Protein AF-A0A940A1S9-F1 (afdb_monomer)

Solvent-accessible surface area (backbone atoms only — not comparable to full-atom values): 17011 Å² total; per-residue (Å²): 133,90,80,83,78,80,95,75,72,100,77,69,73,59,53,35,38,29,39,62,78,79,72,45,79,38,30,48,66,55,43,51,44,29,22,51,43,48,43,49,54,40,53,77,72,66,60,48,75,67,38,30,37,31,36,51,56,52,93,45,75,44,40,56,30,53,52,50,21,34,40,57,58,32,19,18,31,30,44,38,61,70,82,56,48,74,68,51,48,52,50,49,43,72,76,60,58,48,82,48,69,55,79,84,66,74,52,60,66,60,42,63,70,55,80,72,90,58,86,73,78,81,56,76,54,87,76,54,58,80,39,65,37,34,39,38,65,46,64,50,97,86,64,52,77,43,83,46,75,41,35,42,48,60,38,50,54,50,29,49,50,55,48,54,63,50,65,72,47,95,63,98,68,71,53,31,34,33,36,46,26,51,79,49,59,56,67,59,56,56,50,23,36,54,75,74,62,21,27,36,38,33,50,37,69,72,47,50,67,70,54,47,39,52,49,22,57,69,69,34,24,34,32,38,40,31,27,37,69,58,47,49,48,46,40,57,74,62,48,48,63,73,68,61,52,95,89,57,64,81,89,76,57,50,78,64,58,50,52,52,51,37,54,51,50,38,55,50,52,45,47,55,49,29,58,49,61,71,40,31,43,28,22,83,57,79,65,57,70,70,57,44,55,47,39,60,74,42,65,55,59,66,45,78,94

Foldseek 3Di:
DDDDDDDDDDPPAQFAEAEPVVRDTDHPVLLVLLLQLLLVVCVVLVNDAAAEEEEELDFDPSSLSNLLSCLLSNYAYEYHYNPQDPVSVVVSCVVRVHSYYPHVPRDSCCSRVPDPPDRDPSPRDDFDQARWHYWYWDADPVRDIDTDTDGNVNLVVLLVVQVVLVVVPPDPDAAEEEEQASSFDDSSNSNSCVVRSHYYYYQTHHDDLVSQLVVQQVPVHQEYEEEQVRVVCNCVVPLVVLLDDVPDDPVPDDPVNVLVSLQVSLCVVCVSSNVNYSEYEYGDDDHDPVVVVSCVSSVPRYDYD

Secondary structure (DSSP, 8-state):
-PPPPP---TTS--EEEEETTTTEEEEHHHHHHHHHHHHHHHHHTT--TT-EEEEE--SSHHHHHHHHHHHHHTPEEEEE-TT--HHHHHHHHHHH--SEE-TT---HHHHHHS--SS----------TT-EEEEEEEE-TTS-EEEEEEEHHHHHHHHHHHHHHHHTS---SPPEEEES-GGG--HHHHHHHHHTT-EEEE--SS--HHHHHHHHHHH--SEEEEEHHHHHHHHHHHTHHHH--TTS-GGG--HHHHHHHHHHHHHHHHHHTTS--SEEEEESSPPPHHHHHHHHHTT--EEE-

Sequence (305 aa):
MKRIKPLNDYETASIALTNYCKGRDLTYNELAVGITHIHHILSTHGVSKNDRVAITNEETEVWAIKLAAIVTYGAVAVIVPNQASNTDKEYINNVSAPVMSLDGYDSLEQLLNTPTRRPVRINIMQFSLDDDIIIDFRRDRCGQLHAVTTKVYEFMQLAETIKTRYSSLRHSRMPLMLLANQNSVDAKEVLAALSIGAHIAMAGSQPSSGTLLKCLKHYRPHFVCLDTSTAERLIRERVLPMLHNPNTPSHMMSSIARRNLMKQARKRMMFALGGCILMVSVTGGRFSPDIETFLQRIDFPYQII

pLDDT: mean 81.88, std 14.26, range [26.81, 98.0]

Radius of gyration: 21.06 Å; Cα contacts (8 Å, |Δi|>4): 494; chains: 1; bounding box: 57×51×57 Å

Nearest PDB structures (foldseek):
  5wmm-assembly1_A  TM=7.647E-01  e=2.249E-12  Micromonospora sp. ML1
  6vhu-assembly2_B  TM=6.983E-01  e=3.594E-12  Klebsiella oxytoca
  5n9x-assembly1_A  TM=6.769E-01  e=7.576E-11  Streptomyces sp.
  5n9x-assembly2_B  TM=6.755E-01  e=1.362E-10  Streptomyces sp.
  4isb-assembly1_B  TM=7.089E-01  e=1.339E-09  Mycobacterium tuberculosis H37Rv

Mean predicted aligned error: 8.16 Å

Structure (mmCIF, N/CA/C/O backbone):
data_AF-A0A940A1S9-F1
#
_entry.id   AF-A0A940A1S9-F1
#
loop_
_atom_site.group_PDB
_atom_site.id
_atom_site.type_symbol
_atom_site.label_atom_id
_atom_site.label_alt_id
_atom_site.label_comp_id
_atom_site.label_asym_id
_atom_site.label_entity_id
_atom_site.label_seq_id
_atom_site.pdbx_PDB_ins_code
_atom_site.Cartn_x
_atom_site.Cartn_y
_atom_site.Cartn_z
_atom_site.occupancy
_atom_site.B_iso_or_equiv
_atom_site.auth_seq_id
_atom_site.auth_comp_id
_atom_site.auth_asym_id
_atom_site.auth_atom_id
_atom_site.pdbx_PDB_model_num
ATOM 1 N N . MET A 1 1 ? -1.890 -35.739 -11.238 1.00 34.09 1 MET A N 1
ATOM 2 C CA . MET A 1 1 ? -1.653 -34.333 -11.645 1.00 34.09 1 MET A CA 1
ATOM 3 C C . MET A 1 1 ? -3.001 -33.654 -11.859 1.00 34.09 1 MET A C 1
ATOM 5 O O . MET A 1 1 ? -3.679 -33.978 -12.828 1.00 34.09 1 MET A O 1
ATOM 9 N N . LYS A 1 2 ? -3.448 -32.795 -10.932 1.00 30.55 2 LYS A N 1
ATOM 10 C CA . LYS A 1 2 ? -4.710 -32.051 -11.091 1.00 30.55 2 LYS A CA 1
ATOM 11 C C . LYS A 1 2 ? -4.522 -30.995 -12.189 1.00 30.55 2 LYS A C 1
ATOM 13 O O . LYS A 1 2 ? -3.674 -30.119 -12.063 1.00 30.55 2 LYS A O 1
ATOM 18 N N . ARG A 1 3 ? -5.273 -31.138 -13.285 1.00 26.81 3 ARG A N 1
ATOM 19 C CA . ARG A 1 3 ? -5.347 -30.176 -14.392 1.00 26.81 3 ARG A CA 1
ATOM 20 C C . ARG A 1 3 ? -6.050 -28.907 -13.903 1.00 26.81 3 ARG A C 1
ATOM 22 O O . ARG A 1 3 ? -7.189 -28.984 -13.454 1.00 26.81 3 ARG A O 1
ATOM 29 N N . ILE A 1 4 ? -5.380 -27.764 -14.012 1.00 36.44 4 ILE A N 1
ATOM 30 C CA . ILE A 1 4 ? -5.983 -26.439 -13.830 1.00 36.44 4 ILE A CA 1
ATOM 31 C C . ILE A 1 4 ? -6.874 -26.178 -15.057 1.00 36.44 4 ILE A C 1
ATOM 33 O O . ILE A 1 4 ? -6.392 -26.250 -16.189 1.00 36.44 4 ILE A O 1
ATOM 37 N N . LYS A 1 5 ? -8.179 -25.964 -14.841 1.00 29.88 5 LYS A N 1
ATOM 38 C CA . LYS A 1 5 ? -9.151 -25.596 -15.888 1.00 29.88 5 LYS A CA 1
ATOM 39 C C . LYS A 1 5 ? -8.948 -24.129 -16.319 1.00 29.88 5 LYS A C 1
ATOM 41 O O . LYS A 1 5 ? -8.526 -23.325 -15.489 1.00 29.88 5 LYS A O 1
ATOM 46 N N . PRO A 1 6 ? -9.232 -23.769 -17.585 1.00 30.72 6 PRO A N 1
ATOM 47 C CA . PRO A 1 6 ? -9.105 -22.395 -18.064 1.00 30.72 6 PRO A CA 1
ATOM 48 C C . PRO A 1 6 ? -10.244 -21.512 -17.534 1.00 30.72 6 PRO A C 1
ATOM 50 O O . PRO A 1 6 ? -11.373 -21.980 -17.403 1.00 30.72 6 PRO A O 1
ATOM 53 N N . LEU A 1 7 ? -9.924 -20.241 -17.258 1.00 40.28 7 LEU A N 1
ATOM 54 C CA . LEU A 1 7 ? -10.875 -19.189 -16.895 1.00 40.28 7 LEU A CA 1
ATOM 55 C C . LEU A 1 7 ? -11.893 -18.983 -18.024 1.00 40.28 7 LEU A C 1
ATOM 57 O O . LEU A 1 7 ? -11.563 -18.358 -19.028 1.00 40.28 7 LEU A O 1
ATOM 61 N N . ASN A 1 8 ? -13.113 -19.462 -17.824 1.00 33.09 8 ASN A N 1
ATOM 62 C CA . ASN A 1 8 ? -14.330 -18.894 -18.382 1.00 33.09 8 ASN A CA 1
ATOM 63 C C . ASN A 1 8 ? -15.437 -19.089 -17.339 1.00 33.09 8 ASN A C 1
ATOM 65 O O . ASN A 1 8 ? -15.444 -20.098 -16.638 1.00 33.09 8 ASN A O 1
ATOM 69 N N . ASP A 1 9 ? -16.340 -18.113 -17.298 1.00 32.03 9 ASP A N 1
ATOM 70 C CA . ASP A 1 9 ? -17.640 -18.095 -16.620 1.00 32.03 9 ASP A CA 1
ATOM 71 C C . ASP A 1 9 ? -17.704 -17.284 -15.312 1.00 32.03 9 ASP A C 1
ATOM 73 O O . ASP A 1 9 ? -16.984 -17.492 -14.336 1.00 32.03 9 ASP A O 1
ATOM 77 N N . TYR A 1 10 ? -18.594 -16.292 -15.357 1.00 37.69 10 TYR A N 1
ATOM 78 C CA . TYR A 1 10 ? -18.853 -15.200 -14.420 1.00 37.69 10 TYR A CA 1
ATOM 79 C C . TYR A 1 10 ? -19.506 -15.652 -13.091 1.00 37.69 10 TYR A C 1
ATOM 81 O O . TYR A 1 10 ? -20.438 -15.018 -12.607 1.00 37.69 10 TYR A O 1
ATOM 89 N N . GLU A 1 11 ? -18.998 -16.719 -12.470 1.00 36.47 11 GLU A N 1
ATOM 90 C CA . GLU A 1 11 ? -19.400 -17.182 -11.124 1.00 36.47 11 GLU A CA 1
ATOM 91 C C . GLU A 1 11 ? -18.209 -17.383 -10.165 1.00 36.47 11 GLU A C 1
ATOM 93 O O . GLU A 1 11 ? -18.369 -17.830 -9.030 1.00 36.47 11 GLU A O 1
ATOM 98 N N . THR A 1 12 ? -16.992 -17.005 -10.566 1.00 47.38 12 THR A N 1
ATOM 99 C CA . THR A 1 12 ? -15.851 -16.926 -9.645 1.00 47.38 12 THR A CA 1
ATOM 100 C C . THR A 1 12 ? -15.954 -15.660 -8.803 1.00 47.38 12 THR A C 1
ATOM 102 O O . THR A 1 12 ? -15.858 -14.558 -9.343 1.00 47.38 12 THR A O 1
ATOM 105 N N . ALA A 1 13 ? -16.127 -15.808 -7.489 1.00 62.09 13 ALA A N 1
ATOM 106 C CA . ALA A 1 13 ? -16.040 -14.709 -6.532 1.00 62.09 13 ALA A CA 1
ATOM 107 C C . ALA A 1 13 ? -14.826 -13.806 -6.835 1.00 62.09 13 ALA A C 1
ATOM 109 O O . ALA A 1 13 ? -13.704 -14.298 -6.964 1.00 62.09 13 ALA A O 1
ATOM 110 N N . SER A 1 14 ? -15.052 -12.495 -6.972 1.00 85.19 14 SER A N 1
ATOM 111 C CA . SER A 1 14 ? -13.993 -11.535 -7.298 1.00 85.19 14 SER A CA 1
ATOM 112 C C . SER A 1 14 ? -12.868 -11.615 -6.266 1.00 85.19 14 SER A C 1
ATOM 114 O O . SER A 1 14 ? -13.107 -11.429 -5.071 1.00 85.19 14 SER A O 1
ATOM 116 N N . ILE A 1 15 ? -11.647 -11.905 -6.718 1.00 90.12 15 ILE A N 1
ATOM 117 C CA . ILE A 1 15 ? -10.475 -12.066 -5.849 1.00 90.12 15 ILE A CA 1
ATOM 118 C C . ILE A 1 15 ? -9.951 -10.687 -5.441 1.00 90.12 15 ILE A C 1
ATOM 120 O O . ILE A 1 15 ? -9.567 -9.897 -6.296 1.00 90.12 15 ILE A O 1
ATOM 124 N N . ALA A 1 16 ? -9.897 -10.402 -4.144 1.00 92.06 16 ALA A N 1
ATOM 125 C CA . ALA A 1 16 ? -9.316 -9.166 -3.629 1.00 92.06 16 ALA A CA 1
ATOM 126 C C . ALA A 1 16 ? -7.799 -9.294 -3.464 1.00 92.06 16 ALA A C 1
ATOM 128 O O . ALA A 1 16 ? -7.047 -8.467 -3.973 1.00 92.06 16 ALA A O 1
ATOM 129 N N . LEU A 1 17 ? -7.339 -10.351 -2.790 1.00 91.94 17 LEU A N 1
ATOM 130 C CA . LEU A 1 17 ? -5.925 -10.569 -2.484 1.00 91.94 17 LEU A CA 1
ATOM 131 C C . LEU A 1 17 ? -5.504 -11.975 -2.909 1.00 91.94 17 LEU A C 1
ATOM 133 O O . LEU A 1 17 ? -6.245 -12.932 -2.711 1.00 91.94 17 LEU A O 1
ATOM 137 N N . THR A 1 18 ? -4.286 -12.116 -3.416 1.00 90.19 18 THR A N 1
ATOM 138 C CA . THR A 1 18 ? -3.635 -13.417 -3.590 1.00 90.19 18 THR A CA 1
ATOM 139 C C . THR A 1 18 ? -2.269 -13.393 -2.944 1.00 90.19 18 THR A C 1
ATOM 141 O O . THR A 1 18 ? -1.428 -12.558 -3.281 1.00 90.19 18 THR A O 1
ATOM 144 N N . ASN A 1 19 ? -2.000 -14.361 -2.078 1.00 87.00 19 ASN A N 1
ATOM 145 C CA . ASN A 1 19 ? -0.659 -14.616 -1.581 1.00 87.00 19 ASN A CA 1
ATOM 146 C C . ASN A 1 19 ? -0.001 -15.687 -2.444 1.00 87.00 19 ASN A C 1
ATOM 148 O O . ASN A 1 19 ? -0.258 -16.881 -2.289 1.00 87.00 19 ASN A O 1
ATOM 152 N N . TYR A 1 20 ? 0.858 -15.256 -3.370 1.00 83.75 20 TYR A N 1
ATOM 153 C CA . TYR A 1 20 ? 1.472 -16.158 -4.342 1.00 83.75 20 TYR A CA 1
ATOM 154 C C . TYR A 1 20 ? 2.324 -17.243 -3.674 1.00 83.75 20 TYR A C 1
ATOM 156 O O . TYR A 1 20 ? 2.303 -18.393 -4.104 1.00 83.75 20 TYR A O 1
ATOM 164 N N . CYS A 1 21 ? 3.051 -16.896 -2.609 1.00 75.88 21 CYS A N 1
ATOM 165 C CA . CYS A 1 21 ? 3.917 -17.840 -1.905 1.00 75.88 21 CYS A CA 1
ATOM 166 C C . CYS A 1 21 ? 3.126 -18.860 -1.080 1.00 75.88 21 CYS A C 1
ATOM 168 O O . CYS A 1 21 ? 3.527 -20.020 -1.018 1.00 75.88 21 CYS A O 1
ATOM 170 N N . LYS A 1 22 ? 2.007 -18.445 -0.469 1.00 80.88 22 LYS A N 1
ATOM 171 C CA . LYS A 1 22 ? 1.131 -19.341 0.305 1.00 80.88 22 LYS A CA 1
ATOM 172 C C . LYS A 1 22 ? 0.095 -20.070 -0.559 1.00 80.88 22 LYS A C 1
ATOM 174 O O . LYS A 1 22 ? -0.525 -21.014 -0.083 1.00 80.88 22 LYS A O 1
ATOM 179 N N . GLY A 1 23 ? -0.082 -19.662 -1.818 1.00 83.12 23 GLY A N 1
ATOM 180 C CA . GLY A 1 23 ? -1.017 -20.280 -2.759 1.00 83.12 23 GLY A CA 1
ATOM 181 C C . GLY A 1 23 ? -2.484 -20.109 -2.364 1.00 83.12 23 GLY A C 1
ATOM 182 O O . GLY A 1 23 ? -3.289 -20.995 -2.647 1.00 83.12 23 GLY A O 1
ATOM 183 N N . ARG A 1 24 ? -2.820 -19.006 -1.683 1.00 84.62 24 ARG A N 1
ATOM 184 C CA . ARG A 1 24 ? -4.178 -18.708 -1.222 1.00 84.62 24 ARG A CA 1
ATOM 185 C C . ARG A 1 24 ? -4.712 -17.446 -1.886 1.00 84.62 24 ARG A C 1
ATOM 187 O O . ARG A 1 24 ? -4.042 -16.413 -1.897 1.00 84.62 24 ARG A O 1
ATOM 194 N N . ASP A 1 25 ? -5.949 -17.550 -2.350 1.00 90.88 25 ASP A N 1
ATOM 195 C CA . ASP A 1 25 ? -6.760 -16.424 -2.786 1.00 90.88 25 ASP A CA 1
ATOM 196 C C . ASP A 1 25 ? -7.742 -16.042 -1.676 1.00 90.88 25 ASP A C 1
ATOM 198 O O . ASP A 1 25 ? -8.257 -16.900 -0.955 1.00 90.88 25 ASP A O 1
ATOM 202 N N . LEU A 1 26 ? -7.979 -14.743 -1.543 1.00 90.88 26 LEU A N 1
ATOM 203 C CA . LEU A 1 26 ? -8.965 -14.146 -0.661 1.00 90.88 26 LEU A CA 1
ATOM 204 C C . LEU A 1 26 ? -9.916 -13.305 -1.505 1.00 90.88 26 LEU A C 1
ATOM 206 O O . LEU A 1 26 ? -9.511 -12.370 -2.200 1.00 90.88 26 LEU A O 1
ATOM 210 N N . THR A 1 27 ? -11.193 -13.651 -1.452 1.00 92.56 27 THR A N 1
ATOM 211 C CA . THR A 1 27 ? -12.258 -12.995 -2.214 1.00 92.56 27 THR A CA 1
ATOM 212 C C . THR A 1 27 ? -12.696 -11.685 -1.564 1.00 92.56 27 THR A C 1
ATOM 214 O O . THR A 1 27 ? -12.537 -11.488 -0.363 1.00 92.56 27 THR A O 1
ATOM 217 N N . TYR A 1 28 ? -13.322 -10.788 -2.326 1.00 90.94 28 TYR A N 1
ATOM 218 C CA . TYR A 1 28 ? -13.938 -9.578 -1.768 1.00 90.94 28 TYR A CA 1
ATOM 219 C C . TYR A 1 28 ? -15.024 -9.885 -0.728 1.00 90.94 28 TYR A C 1
ATOM 221 O O . TYR A 1 28 ? -15.216 -9.105 0.202 1.00 90.94 28 TYR A O 1
ATOM 229 N N . ASN A 1 29 ? -15.701 -11.031 -0.848 1.00 88.56 29 ASN A N 1
ATOM 230 C CA . ASN A 1 29 ? -16.645 -11.489 0.167 1.00 88.56 29 ASN A 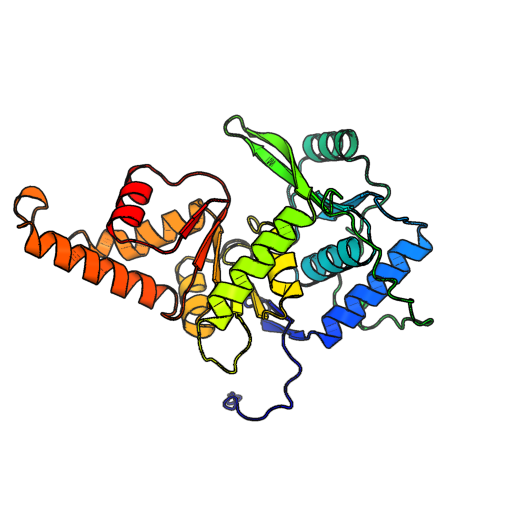CA 1
ATOM 231 C C . ASN A 1 29 ? -15.927 -11.812 1.488 1.00 88.56 29 ASN A C 1
ATOM 233 O O . ASN A 1 29 ? -16.308 -11.310 2.540 1.00 88.56 29 ASN A O 1
ATOM 237 N N . GLU A 1 30 ? -14.842 -12.589 1.437 1.00 91.25 30 GLU A N 1
ATOM 238 C CA . GLU A 1 30 ? -14.019 -12.880 2.619 1.00 91.25 30 GLU A CA 1
ATOM 239 C C . GLU A 1 30 ? -13.361 -11.617 3.193 1.00 91.25 30 GLU A C 1
ATOM 241 O O . GLU A 1 30 ? -13.313 -11.455 4.411 1.00 91.25 30 GLU A O 1
ATOM 246 N N . LEU A 1 31 ? -12.914 -10.688 2.340 1.00 92.12 31 LEU A N 1
ATOM 247 C CA . LEU A 1 31 ? -12.412 -9.378 2.764 1.00 92.12 31 LEU A CA 1
ATOM 248 C C . LEU A 1 31 ? -13.475 -8.626 3.571 1.00 92.12 31 LEU A C 1
ATOM 250 O O . LEU A 1 31 ? -13.181 -8.130 4.655 1.00 92.12 31 LEU A O 1
ATOM 254 N N . ALA A 1 32 ? -14.713 -8.572 3.073 1.00 89.62 32 ALA A N 1
ATOM 255 C CA . ALA A 1 32 ? -15.821 -7.906 3.752 1.00 89.62 32 ALA A CA 1
ATOM 256 C C . ALA A 1 32 ? -16.165 -8.571 5.095 1.00 89.62 32 ALA A C 1
ATOM 258 O O . ALA A 1 32 ? -16.413 -7.869 6.080 1.00 89.62 32 ALA A O 1
ATOM 259 N N . VAL A 1 33 ? -16.131 -9.907 5.166 1.00 89.00 33 VAL A N 1
ATOM 260 C CA . VAL A 1 33 ? -16.299 -10.655 6.425 1.00 89.00 33 VAL A CA 1
ATOM 261 C C . VAL A 1 33 ? -15.199 -10.281 7.421 1.00 89.00 33 VAL A C 1
ATOM 263 O O . VAL A 1 33 ? -15.508 -9.904 8.553 1.00 89.00 33 VAL A O 1
ATOM 266 N N . GLY A 1 34 ? -13.934 -10.303 6.993 1.00 91.69 34 GLY A N 1
ATOM 267 C CA . GLY A 1 34 ? -12.796 -9.921 7.830 1.00 91.69 34 GLY A CA 1
ATOM 268 C C . GLY A 1 34 ? -12.881 -8.472 8.321 1.00 91.69 34 GLY A C 1
ATOM 269 O O . GLY A 1 34 ? -12.692 -8.215 9.510 1.00 91.69 34 GLY A O 1
ATOM 270 N N . ILE A 1 35 ? -13.247 -7.531 7.442 1.00 91.88 35 ILE A N 1
ATOM 271 C CA . ILE A 1 35 ? -13.461 -6.119 7.799 1.00 91.88 35 ILE A CA 1
ATOM 272 C C . ILE A 1 35 ? -14.559 -5.987 8.854 1.00 91.88 35 ILE A C 1
ATOM 274 O O . ILE A 1 35 ? -14.360 -5.323 9.868 1.00 91.88 35 ILE A O 1
ATOM 278 N N . THR A 1 36 ? -15.692 -6.661 8.654 1.00 89.69 36 THR A N 1
ATOM 279 C CA . THR A 1 36 ? -16.823 -6.637 9.594 1.00 89.69 36 THR A CA 1
ATOM 280 C C . THR A 1 36 ? -16.414 -7.175 10.966 1.00 89.69 36 THR A C 1
ATOM 282 O O . THR A 1 36 ? -16.823 -6.639 11.997 1.00 89.69 36 THR A O 1
ATOM 285 N N . HIS A 1 37 ? -15.587 -8.221 10.993 1.00 90.62 37 HIS A N 1
ATOM 286 C CA . HIS A 1 37 ? -15.079 -8.787 12.234 1.00 90.62 37 HIS A CA 1
ATOM 287 C C . HIS A 1 37 ? -14.157 -7.807 12.976 1.00 90.62 37 HIS A C 1
ATOM 289 O O . HIS A 1 37 ? -14.351 -7.558 14.167 1.00 90.62 37 HIS A O 1
ATOM 295 N N . ILE A 1 38 ? -13.207 -7.182 12.272 1.00 92.69 38 ILE A N 1
ATOM 296 C CA . ILE A 1 38 ? -12.340 -6.157 12.866 1.00 92.69 38 ILE A CA 1
ATOM 297 C C . ILE A 1 38 ? -13.156 -4.941 13.325 1.00 92.69 38 ILE A C 1
ATOM 299 O O . ILE A 1 38 ? -12.929 -4.454 14.426 1.00 92.69 38 ILE A O 1
ATOM 303 N N . HIS A 1 39 ? -14.160 -4.483 12.569 1.00 91.56 39 HIS A N 1
ATOM 304 C CA . HIS A 1 39 ? -15.054 -3.403 13.017 1.00 91.56 39 HIS A CA 1
ATOM 305 C C . HIS A 1 39 ? -15.754 -3.740 14.336 1.00 91.56 39 HIS A C 1
ATOM 307 O O . HIS A 1 39 ? -15.895 -2.876 15.201 1.00 91.56 39 HIS A O 1
ATOM 313 N N . HIS A 1 40 ? -16.176 -4.994 14.517 1.00 88.75 40 HIS A N 1
ATOM 314 C CA . HIS A 1 40 ? -16.737 -5.443 15.787 1.00 88.75 40 HIS A CA 1
ATOM 315 C C . HIS A 1 40 ? -15.705 -5.360 16.920 1.00 88.75 40 HIS A C 1
ATOM 317 O O . HIS A 1 40 ? -16.017 -4.824 17.982 1.00 88.75 40 HIS A O 1
ATOM 323 N N . ILE A 1 41 ? -14.474 -5.821 16.684 1.00 91.50 41 ILE A N 1
ATOM 324 C CA . ILE A 1 41 ? -13.372 -5.706 17.651 1.00 91.50 41 ILE A CA 1
ATOM 325 C C . ILE A 1 41 ? -13.143 -4.237 18.030 1.00 91.50 41 ILE A C 1
ATOM 327 O O . ILE A 1 41 ? -13.168 -3.918 19.217 1.00 91.50 41 ILE A O 1
ATOM 331 N N . LEU A 1 42 ? -13.018 -3.338 17.052 1.00 92.38 42 LEU A N 1
ATOM 332 C CA . LEU A 1 42 ? -12.825 -1.901 17.282 1.00 92.38 42 LEU A CA 1
ATOM 333 C C . LEU A 1 42 ? -13.968 -1.306 18.120 1.00 92.38 42 LEU A C 1
ATOM 335 O O . LEU A 1 42 ? -13.725 -0.629 19.118 1.00 92.38 42 LEU A O 1
ATOM 339 N N . SER A 1 43 ? -15.218 -1.633 17.783 1.00 90.38 43 SER A N 1
ATOM 340 C CA . SER A 1 43 ? -16.396 -1.161 18.518 1.00 90.38 43 SER A CA 1
ATOM 341 C C . SER A 1 43 ? -16.447 -1.670 19.959 1.00 90.38 43 SER A C 1
ATOM 343 O O . SER A 1 43 ? -16.772 -0.904 20.864 1.00 90.38 43 SER A O 1
ATOM 345 N N . THR A 1 44 ? -16.098 -2.938 20.200 1.00 90.00 44 THR A N 1
ATOM 346 C CA . THR A 1 44 ? -16.065 -3.502 21.564 1.00 90.00 44 THR A CA 1
ATOM 347 C C . THR A 1 44 ? -14.970 -2.894 22.439 1.00 90.00 44 THR A C 1
ATOM 349 O O . THR A 1 44 ? -15.151 -2.821 23.651 1.00 90.00 44 THR A O 1
ATOM 352 N N . HIS A 1 45 ? -13.885 -2.402 21.835 1.00 93.12 45 HIS A N 1
ATOM 353 C CA . HIS A 1 45 ? -12.818 -1.669 22.522 1.00 93.12 45 HIS A CA 1
ATOM 354 C C . HIS A 1 45 ? -13.094 -0.158 22.621 1.00 93.12 45 HIS A C 1
ATOM 356 O O . HIS A 1 45 ? -12.254 0.581 23.124 1.00 93.12 45 HIS A O 1
ATOM 362 N N . GLY A 1 46 ? -14.264 0.313 22.172 1.00 92.12 46 GLY A N 1
ATOM 363 C CA . GLY A 1 46 ? -14.661 1.718 22.286 1.00 92.12 46 GLY A CA 1
ATOM 364 C C . GLY A 1 46 ? -13.956 2.667 21.315 1.00 92.12 46 GLY A C 1
ATOM 365 O O . GLY A 1 46 ? -14.011 3.877 21.522 1.00 92.12 46 GLY A O 1
ATOM 366 N N . VAL A 1 47 ? -13.324 2.143 20.258 1.00 93.81 47 VAL A N 1
ATOM 367 C CA . VAL A 1 47 ? -12.659 2.964 19.238 1.00 93.81 47 VAL A CA 1
ATOM 368 C C . VAL A 1 47 ? -13.685 3.870 18.558 1.00 93.81 47 VAL A C 1
ATOM 370 O O . VAL A 1 47 ? -14.755 3.419 18.128 1.00 93.81 47 VAL A O 1
ATOM 373 N N . SER A 1 48 ? -13.330 5.144 18.450 1.00 91.12 48 SER A N 1
ATOM 374 C CA . SER A 1 48 ? -14.115 6.225 17.862 1.00 91.12 48 SER A CA 1
ATOM 375 C C . SER A 1 48 ? -13.460 6.774 16.590 1.00 91.12 48 SER A C 1
ATOM 377 O O . SER A 1 48 ? -12.352 6.392 16.210 1.00 91.12 48 SER A O 1
ATOM 379 N N . LYS A 1 49 ? -14.163 7.673 15.888 1.00 89.31 49 LYS A N 1
ATOM 380 C CA . LYS A 1 49 ? -13.615 8.347 14.703 1.00 89.31 49 LYS A CA 1
ATOM 381 C C . LYS A 1 49 ? -12.308 9.070 15.067 1.00 89.31 49 LYS A C 1
ATOM 383 O O . LYS A 1 49 ? -12.257 9.743 16.090 1.00 89.31 49 LYS A O 1
ATOM 388 N N . ASN A 1 50 ? -11.308 8.987 14.190 1.00 91.56 50 ASN A N 1
ATOM 389 C CA . ASN A 1 50 ? -9.972 9.585 14.305 1.00 91.56 50 ASN A CA 1
ATOM 390 C C . ASN A 1 50 ? -9.082 9.003 15.416 1.00 91.56 50 ASN A C 1
ATOM 392 O O . ASN A 1 50 ? -7.934 9.435 15.552 1.00 91.56 50 ASN A O 1
ATOM 396 N N . ASP A 1 51 ? -9.554 8.002 16.163 1.00 95.50 51 ASP A N 1
ATOM 397 C CA . ASP A 1 51 ? -8.682 7.247 17.056 1.00 95.50 51 ASP A CA 1
ATOM 398 C C . ASP A 1 51 ? -7.617 6.508 16.250 1.00 95.50 51 ASP A C 1
ATOM 400 O O . ASP A 1 51 ? -7.839 6.067 15.121 1.00 95.50 51 ASP A O 1
ATOM 404 N N . ARG A 1 52 ? -6.435 6.367 16.841 1.00 97.94 52 ARG A N 1
ATOM 405 C CA . ARG A 1 52 ? -5.267 5.782 16.185 1.00 97.94 52 ARG A CA 1
ATOM 406 C C . ARG A 1 52 ? -5.130 4.323 16.594 1.00 97.94 52 ARG A C 1
ATOM 408 O O . ARG A 1 52 ? -5.075 4.019 17.782 1.00 97.94 52 ARG A O 1
ATOM 415 N N . VAL A 1 53 ? -5.070 3.419 15.623 1.00 98.00 53 VAL A N 1
ATOM 416 C CA . VAL A 1 53 ? -5.010 1.969 15.848 1.00 98.00 53 VAL A CA 1
ATOM 417 C C . VAL A 1 53 ? -3.730 1.423 15.237 1.00 98.00 53 VAL A C 1
ATOM 419 O O . VAL A 1 53 ? -3.506 1.563 14.035 1.00 98.00 53 VAL A O 1
ATOM 422 N N . ALA A 1 54 ? -2.892 0.799 16.061 1.00 97.31 54 ALA A N 1
ATOM 423 C CA . ALA A 1 54 ? -1.625 0.229 15.626 1.00 97.31 54 ALA A CA 1
ATOM 424 C C . ALA A 1 54 ? -1.804 -1.135 14.954 1.00 97.31 54 ALA A C 1
ATOM 426 O O . ALA A 1 54 ? -2.538 -1.998 15.444 1.00 97.31 54 ALA A O 1
ATOM 427 N N . ILE A 1 55 ? -1.107 -1.320 13.833 1.00 94.81 55 ILE A N 1
ATOM 428 C CA . ILE A 1 55 ? -0.968 -2.598 13.134 1.00 94.81 55 ILE A CA 1
ATOM 429 C C . ILE A 1 55 ? 0.477 -2.792 12.701 1.00 94.81 55 ILE A C 1
ATOM 431 O O . ILE A 1 55 ? 1.088 -1.897 12.119 1.00 94.81 55 ILE A O 1
ATOM 435 N N . THR A 1 56 ? 1.015 -3.977 12.936 1.00 90.38 56 THR A N 1
ATOM 436 C CA . THR A 1 56 ? 2.328 -4.362 12.431 1.00 90.38 56 THR A CA 1
ATOM 437 C C . THR A 1 56 ? 2.241 -4.674 10.941 1.00 90.38 56 THR A C 1
ATOM 439 O O . THR A 1 56 ? 1.308 -5.341 10.495 1.00 90.38 56 THR A O 1
ATOM 442 N N . ASN A 1 57 ? 3.196 -4.171 10.154 1.00 83.31 57 ASN A N 1
ATOM 443 C CA . ASN A 1 57 ? 3.301 -4.407 8.713 1.00 83.31 57 ASN A CA 1
ATOM 444 C C . ASN A 1 57 ? 3.749 -5.845 8.417 1.00 83.31 57 ASN A C 1
ATOM 446 O O . ASN A 1 57 ? 4.902 -6.102 8.070 1.00 83.31 57 ASN A O 1
ATOM 450 N N . GLU A 1 58 ? 2.844 -6.790 8.637 1.00 77.06 58 GLU A N 1
ATOM 451 C CA . GLU A 1 58 ? 3.082 -8.210 8.434 1.00 77.06 58 GLU A CA 1
ATOM 452 C C . GLU A 1 58 ? 2.809 -8.654 6.998 1.00 77.06 58 GLU A C 1
ATOM 454 O O . GLU A 1 58 ? 1.982 -8.110 6.269 1.00 77.06 58 GLU A O 1
ATOM 459 N N . GLU A 1 59 ? 3.454 -9.751 6.622 1.00 71.38 59 GLU A N 1
ATOM 460 C CA . GLU A 1 59 ? 3.400 -10.342 5.287 1.00 71.38 59 GLU A CA 1
ATOM 461 C C . GLU A 1 59 ? 2.165 -11.233 5.091 1.00 71.38 59 GLU A C 1
ATOM 463 O O . GLU A 1 59 ? 2.240 -12.449 4.837 1.00 71.38 59 GLU A O 1
ATOM 468 N N . THR A 1 60 ? 0.992 -10.638 5.301 1.00 78.25 60 THR A N 1
ATOM 469 C CA . THR A 1 60 ? -0.270 -11.368 5.357 1.00 78.25 60 THR A CA 1
ATOM 470 C C . THR A 1 60 ? -1.409 -10.621 4.673 1.00 78.25 60 THR A C 1
ATOM 472 O O .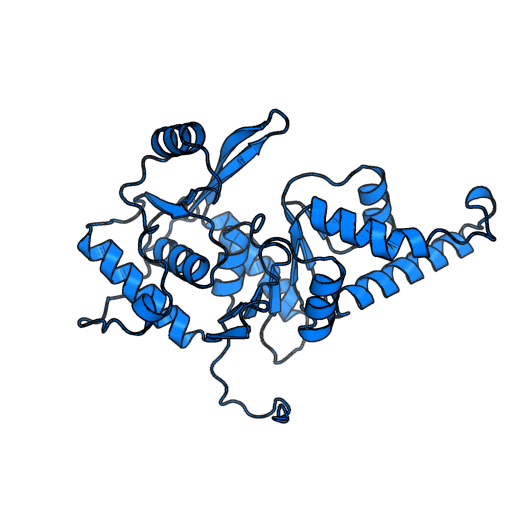 THR A 1 60 ? -1.521 -9.399 4.679 1.00 78.25 60 THR A O 1
ATOM 475 N N . GLU A 1 61 ? -2.330 -11.401 4.121 1.00 86.88 61 GLU A N 1
ATOM 476 C CA . GLU A 1 61 ? -3.651 -10.953 3.686 1.00 86.88 61 GLU A CA 1
ATOM 477 C C . GLU A 1 61 ? -4.414 -10.284 4.845 1.00 86.88 61 GLU A C 1
ATOM 479 O O . GLU A 1 61 ? -5.222 -9.380 4.643 1.00 86.88 61 GLU A O 1
ATOM 484 N N . VAL A 1 62 ? -4.126 -10.729 6.071 1.00 90.62 62 VAL A N 1
ATOM 485 C CA . VAL A 1 62 ? -4.703 -10.228 7.316 1.00 90.62 62 VAL A CA 1
ATOM 486 C C . VAL A 1 62 ? -4.304 -8.781 7.582 1.00 90.62 62 VAL A C 1
ATOM 488 O O . VAL A 1 62 ? -5.161 -7.992 7.974 1.00 90.62 62 VAL A O 1
ATOM 491 N N . TRP A 1 63 ? -3.060 -8.391 7.302 1.00 92.00 63 TRP A N 1
ATOM 492 C CA . TRP A 1 63 ? -2.646 -6.992 7.403 1.00 92.00 63 TRP A CA 1
ATOM 493 C C . TRP A 1 63 ? -3.484 -6.080 6.494 1.00 92.00 63 TRP A C 1
ATOM 495 O O . TRP A 1 63 ? -3.993 -5.057 6.951 1.00 92.00 63 TRP A O 1
ATOM 505 N N . ALA A 1 64 ? -3.726 -6.486 5.243 1.00 92.38 64 ALA A N 1
ATOM 506 C CA . ALA A 1 64 ? -4.556 -5.715 4.316 1.00 92.38 64 ALA A CA 1
ATOM 507 C C . ALA A 1 64 ? -6.026 -5.629 4.777 1.00 92.38 64 ALA A C 1
ATOM 509 O O . ALA A 1 64 ? -6.649 -4.575 4.634 1.00 92.38 64 ALA A O 1
ATOM 510 N N . ILE A 1 65 ? -6.566 -6.697 5.386 1.00 94.19 65 ILE A N 1
ATOM 511 C CA . ILE A 1 65 ? -7.886 -6.670 6.040 1.00 94.19 65 ILE A CA 1
ATOM 512 C C . ILE A 1 65 ? -7.896 -5.652 7.185 1.00 94.19 65 ILE A C 1
ATOM 514 O O . ILE A 1 65 ? -8.792 -4.813 7.228 1.00 94.19 65 ILE A O 1
ATOM 518 N N . LYS A 1 66 ? -6.917 -5.706 8.100 1.00 95.50 66 LYS A N 1
ATOM 519 C CA . LYS A 1 66 ? -6.826 -4.797 9.256 1.00 95.50 66 LYS A CA 1
ATOM 520 C C . LYS A 1 66 ? -6.720 -3.340 8.803 1.00 95.50 66 LYS A C 1
ATOM 522 O O . LYS A 1 66 ? -7.467 -2.501 9.297 1.00 95.50 66 LYS A O 1
ATOM 527 N N . LEU A 1 67 ? -5.853 -3.053 7.830 1.00 95.06 67 LEU A N 1
ATOM 528 C CA . LEU A 1 67 ? -5.689 -1.725 7.238 1.00 95.06 67 LEU A CA 1
ATOM 529 C C . LEU A 1 67 ? -7.012 -1.199 6.668 1.00 95.06 67 LEU A C 1
ATOM 531 O O . LEU A 1 67 ? -7.463 -0.116 7.041 1.00 95.06 67 LEU A O 1
ATOM 535 N N . ALA A 1 68 ? -7.653 -1.977 5.790 1.00 93.94 68 ALA A N 1
ATOM 536 C CA . ALA A 1 68 ? -8.925 -1.591 5.190 1.00 93.94 68 ALA A CA 1
ATOM 537 C C . ALA A 1 68 ? -10.018 -1.420 6.253 1.00 93.94 68 ALA A C 1
ATOM 539 O O . ALA A 1 68 ? -10.818 -0.488 6.168 1.00 93.94 68 ALA A O 1
ATOM 540 N N . ALA A 1 69 ? -10.042 -2.278 7.273 1.00 94.00 69 ALA A N 1
ATOM 541 C CA . ALA A 1 69 ? -11.009 -2.214 8.355 1.00 94.00 69 ALA A CA 1
ATOM 542 C C . ALA A 1 69 ? -10.848 -0.954 9.206 1.00 94.00 69 ALA A C 1
ATOM 544 O O . ALA A 1 69 ? -11.835 -0.258 9.406 1.00 94.00 69 ALA A O 1
ATOM 545 N N . ILE A 1 70 ? -9.631 -0.624 9.649 1.00 94.81 70 ILE A N 1
ATOM 546 C CA . ILE A 1 70 ? -9.357 0.585 10.442 1.00 94.81 70 ILE A CA 1
ATOM 547 C C . ILE A 1 70 ? -9.806 1.830 9.685 1.00 94.81 70 ILE A C 1
ATOM 549 O O . ILE A 1 70 ? -10.579 2.627 10.219 1.00 94.81 70 ILE A O 1
ATOM 553 N N . VAL A 1 71 ? -9.386 1.956 8.422 1.00 93.19 71 VAL A N 1
ATOM 554 C CA . VAL A 1 71 ? -9.732 3.129 7.618 1.00 93.19 71 VAL A CA 1
ATOM 555 C C . VAL A 1 71 ? -11.238 3.187 7.395 1.00 93.19 71 VAL A C 1
ATOM 557 O O . VAL A 1 71 ? -11.845 4.199 7.707 1.00 93.19 71 VAL A O 1
ATOM 560 N N . THR A 1 72 ? -11.887 2.108 6.947 1.00 91.56 72 THR A N 1
ATOM 561 C CA . THR A 1 72 ? -13.350 2.107 6.721 1.00 91.56 72 THR A CA 1
ATOM 562 C C . THR A 1 72 ? -14.178 2.267 7.999 1.00 91.56 72 THR A C 1
ATOM 564 O O . THR A 1 72 ? -15.331 2.685 7.915 1.00 91.56 72 THR A O 1
ATOM 567 N N . TYR A 1 73 ? -13.603 1.983 9.171 1.00 91.81 73 TYR A N 1
ATOM 568 C CA . TYR A 1 73 ? -14.203 2.258 10.479 1.00 91.81 73 TYR A CA 1
ATOM 569 C C . TYR A 1 73 ? -14.136 3.751 10.857 1.00 91.81 73 TYR A C 1
ATOM 571 O O . TYR A 1 73 ? -14.851 4.196 11.753 1.00 91.81 73 TYR A O 1
ATOM 579 N N . GLY A 1 74 ? -13.309 4.541 10.164 1.00 90.19 74 GLY A N 1
ATOM 580 C CA . GLY A 1 74 ? -13.077 5.962 10.435 1.00 90.19 74 GLY A CA 1
ATOM 581 C C . GLY A 1 74 ? -11.962 6.230 11.448 1.00 90.19 74 GLY A C 1
ATOM 582 O O . GLY A 1 74 ? -11.875 7.345 11.956 1.00 90.19 74 GLY A O 1
ATOM 583 N N . ALA A 1 75 ? -11.141 5.226 11.758 1.00 93.75 75 ALA A N 1
ATOM 584 C CA . ALA A 1 75 ? -9.946 5.348 12.588 1.00 93.75 75 ALA A CA 1
ATOM 585 C C . ALA A 1 75 ? -8.689 5.549 11.713 1.00 93.75 75 ALA A C 1
ATOM 587 O O . ALA A 1 75 ? -8.721 5.365 10.495 1.00 93.75 75 ALA A O 1
ATOM 588 N N . VAL A 1 76 ? -7.574 5.922 12.341 1.00 95.81 76 VAL A N 1
ATOM 589 C CA . VAL A 1 76 ? -6.281 6.164 11.685 1.00 95.81 76 VAL A CA 1
ATOM 590 C C . VAL A 1 76 ? -5.375 4.951 11.879 1.00 95.81 76 VAL A C 1
ATOM 592 O O . VAL A 1 76 ? -5.087 4.563 13.013 1.00 95.81 76 VAL A O 1
ATOM 595 N N . ALA A 1 77 ? -4.898 4.354 10.789 1.00 96.88 77 ALA A N 1
ATOM 596 C CA . ALA A 1 77 ? -3.999 3.205 10.850 1.00 96.88 77 ALA A CA 1
ATOM 597 C C . ALA A 1 77 ? -2.563 3.649 11.152 1.00 96.88 77 ALA A C 1
ATOM 599 O O . ALA A 1 77 ? -1.955 4.371 10.368 1.00 96.88 77 ALA A O 1
ATOM 600 N N . VAL A 1 78 ? -2.004 3.195 12.270 1.00 97.12 78 VAL A N 1
ATOM 601 C CA . VAL A 1 78 ? -0.602 3.418 12.639 1.00 97.12 78 VAL A CA 1
ATOM 602 C C . VAL A 1 78 ? 0.199 2.186 12.227 1.00 97.12 78 VAL A C 1
ATOM 604 O O . VAL A 1 78 ? 0.040 1.118 12.818 1.00 97.12 78 VAL A O 1
ATOM 607 N N . ILE A 1 79 ? 1.039 2.315 11.201 1.00 94.25 79 ILE A N 1
ATOM 608 C CA . ILE A 1 79 ? 1.797 1.197 10.633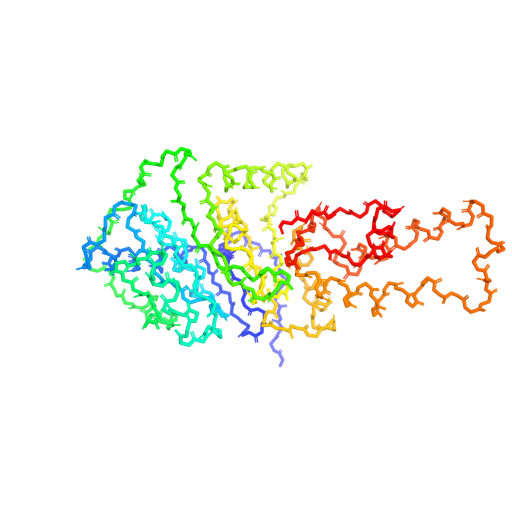 1.00 94.25 79 ILE A CA 1
ATOM 609 C C . ILE A 1 79 ? 3.108 1.027 11.398 1.00 94.25 79 ILE A C 1
ATOM 611 O O . ILE A 1 79 ? 4.031 1.829 11.278 1.00 94.25 79 ILE A O 1
ATOM 615 N N . VAL A 1 80 ? 3.200 -0.043 12.181 1.00 92.56 80 VAL A N 1
ATOM 616 C CA . VAL A 1 80 ? 4.407 -0.408 12.922 1.00 92.56 80 VAL A CA 1
ATOM 617 C C . VAL A 1 80 ? 5.282 -1.302 12.034 1.00 92.56 80 VAL A C 1
ATOM 619 O O . VAL A 1 80 ? 4.803 -2.323 11.538 1.00 92.56 80 VAL A O 1
ATOM 622 N N . PRO A 1 81 ? 6.568 -0.981 11.808 1.00 88.88 81 PRO A N 1
ATOM 623 C CA . PRO A 1 81 ? 7.456 -1.862 11.052 1.00 88.88 81 PRO A CA 1
ATOM 624 C C . PRO A 1 81 ? 7.596 -3.245 11.713 1.00 88.88 81 PRO A C 1
ATOM 626 O O . PRO A 1 81 ? 7.809 -3.333 12.921 1.00 88.88 81 PRO A O 1
ATOM 629 N N . ASN A 1 82 ? 7.552 -4.325 10.922 1.00 83.12 82 ASN A N 1
ATOM 630 C CA . ASN A 1 82 ? 7.598 -5.717 11.409 1.00 83.12 82 ASN A CA 1
ATOM 631 C C . ASN A 1 82 ? 8.786 -6.013 12.347 1.00 83.12 82 ASN A C 1
ATOM 633 O O . ASN A 1 82 ? 8.655 -6.686 13.364 1.00 83.12 82 ASN A O 1
ATOM 637 N N . GLN A 1 83 ? 9.958 -5.458 12.035 1.00 82.19 83 GLN A N 1
ATOM 638 C CA . GLN A 1 83 ? 11.188 -5.632 12.816 1.00 82.19 83 GLN A CA 1
ATOM 639 C C . GLN A 1 83 ? 11.560 -4.377 13.620 1.00 82.19 83 GLN A C 1
ATOM 641 O O . GLN A 1 83 ? 12.741 -4.087 13.808 1.00 82.19 83 GLN A O 1
ATOM 646 N N . ALA A 1 84 ? 10.567 -3.606 14.071 1.00 86.69 84 ALA A N 1
ATOM 647 C CA . ALA A 1 84 ? 10.802 -2.437 14.913 1.00 86.69 84 ALA A CA 1
ATOM 648 C C . ALA A 1 84 ? 11.492 -2.840 16.228 1.00 86.69 84 ALA A C 1
ATOM 650 O O . ALA A 1 84 ? 11.017 -3.726 16.951 1.00 86.69 84 ALA A O 1
ATOM 651 N N . SER A 1 85 ? 12.601 -2.172 16.551 1.00 92.12 85 SER A N 1
ATOM 652 C CA . SER A 1 85 ? 13.268 -2.342 17.843 1.00 92.12 85 SER A CA 1
ATOM 653 C C . SER A 1 85 ? 12.389 -1.806 18.981 1.00 92.12 85 SER A C 1
ATOM 655 O O . SER A 1 85 ? 11.438 -1.059 18.752 1.00 92.12 85 SER A O 1
ATOM 657 N N . ASN A 1 86 ? 12.714 -2.132 20.236 1.00 93.81 86 ASN A N 1
ATOM 658 C CA . ASN A 1 86 ? 11.982 -1.570 21.380 1.00 93.81 86 ASN A CA 1
ATOM 659 C C . ASN A 1 86 ? 12.037 -0.034 21.395 1.00 93.81 86 ASN A C 1
ATOM 661 O O . ASN A 1 86 ? 11.025 0.606 21.658 1.00 93.81 86 ASN A O 1
ATOM 665 N N . THR A 1 87 ? 13.177 0.554 21.017 1.00 93.69 87 THR A N 1
ATOM 666 C CA . THR A 1 87 ? 13.324 2.012 20.909 1.00 93.69 87 THR A CA 1
ATOM 667 C C . THR A 1 87 ? 12.451 2.596 19.799 1.00 93.69 87 THR A C 1
ATOM 669 O O . THR A 1 87 ? 11.865 3.660 19.979 1.00 93.69 87 THR A O 1
ATOM 672 N N . ASP A 1 88 ? 12.332 1.905 18.659 1.00 93.88 88 ASP A N 1
ATOM 673 C CA . ASP A 1 88 ? 11.437 2.331 17.578 1.00 93.88 88 ASP A CA 1
ATOM 674 C C . ASP A 1 88 ? 9.975 2.271 18.038 1.00 93.88 88 ASP A C 1
ATOM 676 O O . ASP A 1 88 ? 9.220 3.209 17.804 1.00 93.88 88 ASP A O 1
ATOM 680 N N . LYS A 1 89 ? 9.576 1.194 18.727 1.00 93.31 89 LYS A N 1
ATOM 681 C CA . LYS A 1 89 ? 8.214 1.024 19.259 1.00 93.31 89 LYS A CA 1
ATOM 682 C C . LYS A 1 89 ? 7.868 2.094 20.292 1.00 93.31 89 LYS A C 1
ATOM 684 O O . LYS A 1 89 ? 6.772 2.643 20.247 1.00 93.31 89 LYS A O 1
ATOM 689 N N . GLU A 1 90 ? 8.795 2.426 21.188 1.00 94.38 90 GLU A N 1
ATOM 690 C CA . GLU A 1 90 ? 8.633 3.529 22.141 1.00 94.38 90 GLU A CA 1
ATOM 691 C C . GLU A 1 90 ? 8.468 4.873 21.424 1.00 94.38 90 GLU A C 1
ATOM 693 O O . GLU A 1 90 ? 7.538 5.619 21.725 1.00 94.38 90 GLU A O 1
ATOM 698 N N . TYR A 1 91 ? 9.314 5.166 20.431 1.00 95.25 91 TYR A N 1
ATOM 699 C CA . TYR A 1 91 ? 9.186 6.376 19.619 1.00 95.25 91 TYR A CA 1
ATOM 700 C C . TYR A 1 91 ? 7.832 6.442 18.899 1.00 95.25 91 TYR A C 1
ATOM 702 O O . TYR A 1 91 ? 7.142 7.459 18.977 1.00 95.25 91 TYR A O 1
ATOM 710 N N . ILE A 1 92 ? 7.424 5.350 18.245 1.00 95.62 92 ILE A N 1
ATOM 711 C CA . ILE A 1 92 ? 6.136 5.241 17.556 1.00 95.62 92 ILE A CA 1
ATOM 712 C C . ILE A 1 92 ? 4.993 5.501 18.534 1.00 95.62 92 ILE A C 1
ATOM 714 O O . ILE A 1 92 ? 4.135 6.333 18.243 1.00 95.62 92 ILE A O 1
ATOM 718 N N . ASN A 1 93 ? 4.995 4.856 19.701 1.00 94.88 93 ASN A N 1
ATOM 719 C CA . ASN A 1 93 ? 3.967 5.053 20.723 1.00 94.88 93 ASN A CA 1
ATOM 720 C C . ASN A 1 93 ? 3.921 6.502 21.219 1.00 94.88 93 ASN A C 1
ATOM 722 O O . ASN A 1 93 ? 2.835 7.050 21.374 1.00 94.88 93 ASN A O 1
ATOM 726 N N . ASN A 1 94 ? 5.072 7.151 21.401 1.00 95.62 94 ASN A N 1
ATOM 727 C CA . ASN A 1 94 ? 5.135 8.543 21.847 1.00 95.62 94 ASN A CA 1
ATOM 728 C C . ASN A 1 94 ? 4.614 9.530 20.791 1.00 95.62 94 ASN A C 1
ATOM 730 O O . ASN A 1 94 ? 3.945 10.501 21.134 1.00 95.62 94 ASN A O 1
ATOM 734 N N . VAL A 1 95 ? 4.907 9.298 19.507 1.00 95.81 95 VAL A N 1
ATOM 735 C CA . VAL A 1 95 ? 4.499 10.194 18.409 1.00 95.81 95 VAL A CA 1
ATOM 736 C C . VAL A 1 95 ? 3.048 9.961 17.996 1.00 95.81 95 VAL A C 1
ATOM 738 O O . VAL A 1 95 ? 2.300 10.908 17.742 1.00 95.81 95 VAL A O 1
ATOM 741 N N . SER A 1 96 ? 2.643 8.696 17.910 1.00 95.25 96 SER A N 1
ATOM 742 C CA . SER A 1 96 ? 1.334 8.313 17.386 1.00 95.25 96 SER A CA 1
ATOM 743 C C . SER A 1 96 ? 0.298 8.030 18.465 1.00 95.25 96 SER A C 1
ATOM 745 O O . SER A 1 96 ? -0.871 8.160 18.152 1.00 95.25 96 SER A O 1
ATOM 747 N N . ALA A 1 97 ? 0.655 7.732 19.714 1.00 96.12 97 ALA A N 1
ATOM 748 C CA . ALA A 1 97 ? -0.293 7.500 20.812 1.00 96.12 97 ALA A CA 1
ATOM 749 C C . ALA A 1 97 ? -1.526 6.645 20.413 1.00 96.12 97 ALA A C 1
ATOM 751 O O . ALA A 1 97 ? -2.660 7.125 20.507 1.00 96.12 97 ALA A O 1
ATOM 752 N N . PRO A 1 98 ? -1.331 5.413 19.898 1.00 97.00 98 PRO A N 1
ATOM 753 C CA . PRO A 1 98 ? -2.443 4.564 19.492 1.00 97.00 98 PRO A CA 1
ATOM 754 C C . PRO A 1 98 ? -3.287 4.156 20.707 1.00 97.00 98 PRO A C 1
ATOM 756 O O . PRO A 1 98 ? -2.749 3.832 21.765 1.00 97.00 98 PRO A O 1
ATOM 759 N N . VAL A 1 99 ? -4.612 4.130 20.548 1.00 97.31 99 VAL A N 1
ATOM 760 C CA . VAL A 1 99 ? -5.545 3.714 21.610 1.00 97.31 99 VAL A CA 1
ATOM 761 C C . VAL A 1 99 ? -5.564 2.196 21.795 1.00 97.31 99 VAL A C 1
ATOM 763 O O . VAL A 1 99 ? -5.901 1.706 22.870 1.00 97.31 99 VAL A O 1
ATOM 766 N N . MET A 1 100 ? -5.197 1.441 20.753 1.00 96.12 100 MET A N 1
ATOM 767 C CA . MET A 1 100 ? -5.050 -0.015 20.792 1.00 96.12 100 MET A CA 1
ATOM 768 C C . MET A 1 100 ? -4.151 -0.534 19.656 1.00 96.12 100 MET A C 1
ATOM 770 O O . MET A 1 100 ? -3.891 0.182 18.688 1.00 96.12 100 MET A O 1
ATOM 774 N N . SER A 1 101 ? -3.737 -1.803 19.749 1.00 95.81 101 SER A N 1
ATOM 775 C CA . SER A 1 101 ? -3.068 -2.558 18.674 1.00 95.81 101 SER A CA 1
ATOM 776 C C . SER A 1 101 ? -3.907 -3.769 18.237 1.00 95.81 101 SER A C 1
ATOM 778 O O . SER A 1 101 ? -4.623 -4.355 19.053 1.00 95.81 101 SER A O 1
ATOM 780 N N . LEU A 1 102 ? -3.809 -4.157 16.958 1.00 94.94 102 LEU A N 1
ATOM 781 C CA . LEU A 1 102 ? -4.403 -5.386 16.407 1.00 94.94 102 LEU A CA 1
ATOM 782 C C . LEU A 1 102 ? -3.384 -6.516 16.151 1.00 94.94 102 LEU A C 1
ATOM 784 O O . LEU A 1 102 ? -3.714 -7.475 15.453 1.00 94.94 102 LEU A O 1
ATOM 788 N N . ASP A 1 103 ? -2.174 -6.453 16.707 1.00 88.44 103 ASP A N 1
ATOM 789 C CA . ASP A 1 103 ? -1.109 -7.467 16.527 1.00 88.44 103 ASP A CA 1
ATOM 790 C C . ASP A 1 103 ? -1.404 -8.833 17.187 1.00 88.44 103 ASP A C 1
ATOM 792 O O . ASP A 1 103 ? -0.562 -9.715 17.198 1.00 88.44 103 ASP A O 1
ATOM 796 N N . GLY A 1 104 ? -2.584 -9.014 17.787 1.00 85.44 104 GLY A N 1
ATOM 797 C CA . GLY A 1 104 ? -3.054 -10.307 18.305 1.00 85.44 104 GLY A CA 1
ATOM 798 C C . GLY A 1 104 ? -4.049 -11.028 17.389 1.00 85.44 104 GLY A C 1
ATOM 799 O O . GLY A 1 104 ? -4.551 -12.091 17.751 1.00 85.44 104 GLY A O 1
ATOM 800 N N . TYR A 1 105 ? -4.387 -10.445 16.234 1.00 85.25 105 TYR A N 1
ATOM 801 C CA . TYR A 1 105 ? -5.445 -10.922 15.335 1.00 85.25 105 TYR A CA 1
ATOM 802 C C . TYR A 1 105 ? -4.882 -11.360 13.976 1.00 85.25 105 TYR A C 1
ATOM 804 O O . TYR A 1 105 ? -5.291 -10.839 12.940 1.00 85.25 105 TYR A O 1
ATOM 812 N N . ASP A 1 106 ? -3.926 -12.293 13.967 1.00 85.25 106 ASP A N 1
ATOM 813 C CA . ASP A 1 106 ? -3.129 -12.623 12.763 1.00 85.25 106 ASP A CA 1
ATOM 814 C C . ASP A 1 106 ? -3.626 -13.863 12.014 1.00 85.25 106 ASP A C 1
ATOM 816 O O . ASP A 1 106 ? -3.207 -14.153 10.890 1.00 85.25 106 ASP A O 1
ATOM 820 N N . SER A 1 107 ? -4.550 -14.615 12.617 1.00 88.88 107 SER A N 1
ATOM 821 C CA . SER A 1 107 ? -5.126 -15.796 11.984 1.00 88.88 107 SER A CA 1
ATOM 822 C C . SER A 1 107 ? -6.281 -15.417 11.069 1.00 88.88 107 SER A C 1
ATOM 824 O O . SER A 1 107 ? -7.370 -15.038 11.507 1.00 88.88 107 SER A O 1
ATOM 826 N N . LEU A 1 108 ? -6.064 -15.614 9.770 1.00 85.50 108 LEU A N 1
ATOM 827 C CA . LEU A 1 108 ? -7.101 -15.415 8.766 1.00 85.50 108 LEU A CA 1
ATOM 828 C C . LEU A 1 108 ? -8.309 -16.333 9.000 1.00 85.50 108 LEU A C 1
ATOM 830 O O . LEU A 1 108 ? -9.443 -15.927 8.783 1.00 85.50 108 LEU A O 1
ATOM 834 N N . GLU A 1 109 ? -8.094 -17.559 9.475 1.00 85.81 109 GLU A N 1
ATOM 835 C CA . GLU A 1 109 ? -9.197 -18.471 9.795 1.00 85.81 109 GLU A CA 1
ATOM 836 C C . GLU A 1 109 ? -10.022 -17.977 10.984 1.00 85.81 109 GLU A C 1
ATOM 838 O O . GLU A 1 109 ? -11.246 -18.056 10.937 1.00 85.81 109 GLU A O 1
ATOM 843 N N . GLN A 1 110 ? -9.382 -17.424 12.020 1.00 84.69 110 GLN A N 1
ATOM 844 C CA . GLN A 1 110 ? -10.106 -16.830 13.147 1.00 84.69 110 GLN A CA 1
ATOM 845 C C . GLN A 1 110 ? -10.950 -15.637 12.688 1.00 84.69 110 GLN A C 1
ATOM 847 O O . GLN A 1 110 ? -12.119 -15.547 13.059 1.00 84.69 110 GLN A O 1
ATOM 852 N N . LEU A 1 111 ? -10.401 -14.768 11.833 1.00 85.12 111 LEU A N 1
ATOM 853 C CA . LEU A 1 111 ? -11.141 -13.617 11.306 1.00 85.12 111 LEU A CA 1
ATOM 854 C C . LEU A 1 111 ? -12.350 -14.022 10.456 1.00 85.12 111 LEU A C 1
ATOM 856 O O . LEU A 1 111 ? -13.390 -13.373 10.534 1.00 85.12 111 LEU A O 1
ATOM 860 N N . LEU A 1 112 ? -12.231 -15.087 9.659 1.00 86.69 112 LEU A N 1
ATOM 861 C CA . LEU A 1 112 ? -13.290 -15.510 8.738 1.00 86.69 112 LEU A CA 1
ATOM 862 C C . LEU A 1 112 ? -14.349 -16.410 9.384 1.00 86.69 112 LEU A C 1
ATOM 864 O O . LEU A 1 112 ? -15.510 -16.361 8.988 1.00 86.69 112 LEU A O 1
ATOM 868 N N . ASN A 1 113 ? -13.970 -17.226 10.370 1.00 82.31 113 ASN A N 1
ATOM 869 C CA . ASN A 1 113 ? -14.867 -18.218 10.968 1.00 82.31 113 ASN A CA 1
ATOM 870 C C . ASN A 1 113 ? -15.588 -17.721 12.224 1.00 82.31 113 ASN A C 1
ATOM 872 O O . ASN A 1 113 ? -16.459 -18.425 12.738 1.00 82.31 113 ASN A O 1
ATOM 876 N N . THR A 1 114 ? -15.251 -16.540 12.749 1.00 69.81 114 THR A N 1
ATOM 877 C CA . THR A 1 114 ? -15.897 -16.046 13.967 1.00 69.81 114 THR A CA 1
ATOM 878 C C . THR A 1 114 ? -17.250 -15.411 13.631 1.00 69.81 114 THR A C 1
ATOM 880 O O . THR A 1 114 ? -17.287 -14.357 12.990 1.00 69.81 114 THR A O 1
ATOM 883 N N . PRO A 1 115 ? -18.381 -16.006 14.064 1.00 61.78 115 PRO A N 1
ATOM 884 C CA . PRO A 1 115 ? -19.704 -15.532 13.682 1.00 61.78 115 PRO A CA 1
ATOM 885 C C . PRO A 1 115 ? -19.947 -14.126 14.229 1.00 61.78 115 PRO A C 1
ATOM 887 O O . PRO A 1 115 ? -20.002 -13.907 15.443 1.00 61.78 115 PRO A O 1
ATOM 890 N N . THR A 1 116 ? -20.149 -13.166 13.332 1.00 59.75 116 THR A N 1
ATOM 891 C CA . THR A 1 116 ? -20.592 -11.817 13.682 1.00 59.75 116 THR A CA 1
ATOM 892 C C . THR A 1 116 ? -22.063 -11.880 14.094 1.00 59.75 116 THR A C 1
ATOM 894 O O . THR A 1 116 ? -22.984 -11.824 13.286 1.00 59.75 116 THR A O 1
ATOM 897 N N . ARG A 1 117 ? -22.307 -12.048 15.401 1.00 54.59 117 ARG A N 1
ATOM 898 C CA . ARG A 1 117 ? -23.656 -12.240 15.977 1.00 54.59 117 ARG A CA 1
ATOM 899 C C . ARG A 1 117 ? -24.596 -11.042 15.801 1.00 54.59 117 ARG A C 1
ATOM 901 O O . ARG A 1 117 ? -25.788 -11.163 16.072 1.00 54.59 117 ARG A O 1
ATOM 908 N N . ARG A 1 118 ? -24.081 -9.882 15.389 1.00 55.88 118 ARG A N 1
ATOM 909 C CA . ARG A 1 118 ? -24.868 -8.688 15.072 1.00 55.88 118 ARG A CA 1
ATOM 910 C C . ARG A 1 118 ? -24.367 -8.095 13.757 1.00 55.88 118 ARG A C 1
ATOM 912 O O . ARG A 1 118 ? -23.150 -7.999 13.596 1.00 55.88 118 ARG A O 1
ATOM 919 N N . PRO A 1 119 ? -25.263 -7.664 12.851 1.00 53.12 119 PRO A N 1
ATOM 920 C CA . PRO A 1 119 ? -24.851 -6.870 11.708 1.00 53.12 119 PRO A CA 1
ATOM 921 C C . PRO A 1 119 ? -24.194 -5.596 12.239 1.00 53.12 119 PRO A C 1
ATOM 923 O O . PRO A 1 119 ? -24.847 -4.765 12.876 1.00 53.12 119 PRO A O 1
ATOM 926 N N . VAL A 1 120 ? -22.887 -5.466 12.022 1.00 54.69 120 VAL A N 1
ATOM 927 C CA . VAL A 1 120 ? -22.203 -4.194 12.234 1.00 54.69 120 VAL A CA 1
ATOM 928 C C . VAL A 1 120 ? -22.805 -3.242 11.212 1.00 54.69 120 VAL A C 1
ATOM 930 O O . VAL A 1 120 ? -22.741 -3.498 10.009 1.00 54.69 120 VAL A O 1
ATOM 933 N N . ARG A 1 121 ? -23.446 -2.163 11.670 1.00 50.81 121 ARG A N 1
ATOM 934 C CA . ARG A 1 121 ? -23.745 -1.059 10.761 1.00 50.81 121 ARG A CA 1
ATOM 935 C C . ARG A 1 121 ? -22.394 -0.527 10.310 1.00 50.81 121 ARG A C 1
ATOM 937 O O . ARG A 1 121 ? -21.712 0.120 11.099 1.00 50.81 121 ARG A O 1
ATOM 944 N N . ILE A 1 122 ? -22.016 -0.821 9.068 1.00 53.25 122 ILE A N 1
ATOM 945 C CA . ILE A 1 122 ? -20.932 -0.115 8.392 1.00 53.25 122 ILE A CA 1
ATOM 946 C C . ILE A 1 122 ? -21.450 1.310 8.202 1.00 53.25 122 ILE A C 1
ATOM 948 O O . ILE A 1 122 ? -22.051 1.649 7.184 1.00 53.25 122 ILE A O 1
ATOM 952 N N . ASN A 1 123 ? -21.312 2.133 9.238 1.00 51.44 123 ASN A N 1
ATOM 953 C CA . ASN A 1 123 ? -21.403 3.567 9.071 1.00 51.44 123 ASN A CA 1
ATOM 954 C C . ASN A 1 123 ? -20.179 3.926 8.245 1.00 51.44 123 ASN A C 1
ATOM 956 O O . ASN A 1 123 ? -19.066 3.922 8.761 1.00 51.44 123 ASN A O 1
ATOM 960 N N . ILE A 1 124 ? -20.389 4.191 6.958 1.00 55.16 124 ILE A N 1
ATOM 961 C CA . ILE A 1 124 ? -19.392 4.877 6.146 1.00 55.16 124 ILE A CA 1
ATOM 962 C C . ILE A 1 124 ? -19.225 6.242 6.816 1.00 55.16 124 ILE A C 1
ATOM 964 O O . ILE A 1 124 ? -20.051 7.137 6.636 1.00 55.16 124 ILE A O 1
ATOM 968 N N . MET A 1 125 ? -18.235 6.350 7.702 1.00 56.03 125 MET A N 1
ATOM 969 C CA . MET A 1 125 ? -17.942 7.586 8.414 1.00 56.03 125 MET A CA 1
ATOM 970 C C . MET A 1 125 ? -17.665 8.670 7.372 1.00 56.03 125 MET A C 1
ATOM 972 O O .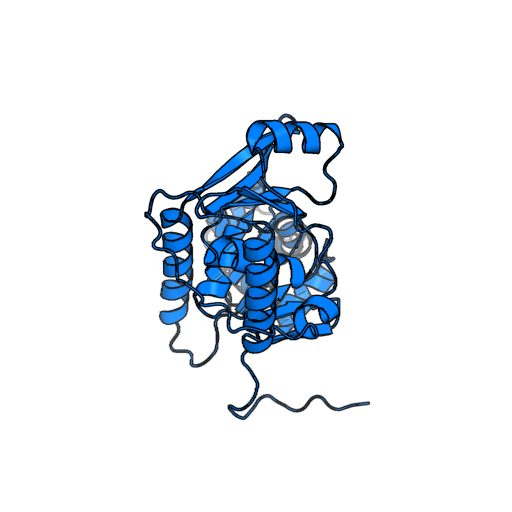 MET A 1 125 ? -16.968 8.441 6.384 1.00 56.03 125 MET A O 1
ATOM 976 N N . GLN A 1 126 ? -18.243 9.853 7.574 1.00 68.25 126 GLN A N 1
ATOM 977 C CA . GLN A 1 126 ? -17.950 11.000 6.726 1.00 68.25 126 GLN A CA 1
ATOM 978 C C . GLN A 1 126 ? -16.503 11.425 6.971 1.00 68.25 126 GLN A C 1
ATOM 980 O O . GLN A 1 126 ? -16.163 11.886 8.063 1.00 68.25 126 GLN A O 1
ATOM 985 N N . PHE A 1 127 ? -15.659 11.251 5.961 1.00 78.19 127 PHE A N 1
ATOM 986 C CA . PHE A 1 127 ? -14.302 11.780 5.944 1.00 78.19 127 PHE A CA 1
ATOM 987 C C . PHE A 1 127 ? -14.314 13.252 5.538 1.00 78.19 127 PHE A C 1
ATOM 989 O O . PHE A 1 127 ? -14.998 13.627 4.583 1.00 78.19 127 PHE A O 1
ATOM 996 N N . SER A 1 128 ? -13.515 14.068 6.221 1.00 86.06 128 SER A N 1
ATOM 997 C CA . SER A 1 128 ? -12.983 15.287 5.616 1.00 86.06 128 SER A CA 1
ATOM 998 C C . SER A 1 128 ? -11.833 14.915 4.683 1.00 86.06 128 SER A C 1
ATOM 1000 O O . SER A 1 128 ? -11.108 13.956 4.938 1.00 86.06 128 SER A O 1
ATOM 1002 N N . LEU A 1 129 ? -11.623 15.689 3.618 1.00 86.50 129 LEU A N 1
ATOM 1003 C CA . LEU A 1 129 ? -10.479 15.489 2.720 1.00 86.50 129 LEU A CA 1
ATOM 1004 C C . LEU A 1 129 ? -9.132 15.642 3.444 1.00 86.50 129 LEU A C 1
ATOM 1006 O O . LEU A 1 129 ? -8.152 15.012 3.048 1.00 86.50 129 LEU A O 1
ATOM 1010 N N . ASP A 1 130 ? -9.110 16.443 4.509 1.00 90.88 130 ASP A N 1
ATOM 1011 C CA . ASP A 1 130 ? -7.928 16.705 5.327 1.00 90.88 130 ASP A CA 1
ATOM 1012 C C . ASP A 1 130 ? -7.753 15.740 6.503 1.00 90.88 130 ASP A C 1
ATOM 1014 O O . ASP A 1 130 ? -6.745 15.856 7.206 1.00 90.88 130 ASP A O 1
ATOM 1018 N N . ASP A 1 131 ? -8.694 14.811 6.717 1.00 91.50 131 ASP A N 1
ATOM 1019 C CA . ASP A 1 131 ? -8.562 13.795 7.763 1.00 91.50 131 ASP A CA 1
ATOM 1020 C C . ASP A 1 131 ? -7.340 12.907 7.456 1.00 91.50 131 ASP A C 1
ATOM 1022 O O . ASP A 1 131 ? -7.078 12.530 6.307 1.00 91.50 131 ASP A O 1
ATOM 1026 N N . ASP A 1 132 ? -6.586 12.574 8.499 1.00 94.38 132 ASP A N 1
ATOM 1027 C CA . ASP A 1 132 ? -5.486 11.620 8.421 1.00 94.38 132 ASP A CA 1
ATOM 1028 C C . ASP A 1 132 ? -6.061 10.197 8.429 1.00 94.38 132 ASP A C 1
ATOM 1030 O O . ASP A 1 132 ? -6.980 9.902 9.189 1.00 94.38 132 ASP A O 1
ATOM 1034 N N . ILE A 1 133 ? -5.528 9.301 7.598 1.00 94.25 133 ILE A N 1
ATOM 1035 C CA . ILE A 1 133 ? -6.000 7.903 7.513 1.00 94.25 133 ILE A CA 1
ATOM 1036 C C . ILE A 1 133 ? -4.912 6.883 7.821 1.00 94.25 133 ILE A C 1
ATOM 1038 O O . ILE A 1 133 ? -5.214 5.777 8.268 1.00 94.25 133 ILE A O 1
ATOM 1042 N N . ILE A 1 134 ? -3.651 7.239 7.581 1.00 95.69 134 ILE A N 1
ATOM 1043 C CA . ILE A 1 134 ? -2.502 6.364 7.797 1.00 95.69 134 ILE A CA 1
ATOM 1044 C C . ILE A 1 134 ? -1.376 7.203 8.393 1.00 95.69 134 ILE A C 1
ATOM 1046 O O . ILE A 1 134 ? -1.099 8.296 7.906 1.00 95.69 134 ILE A O 1
ATOM 1050 N N . ILE A 1 135 ? -0.710 6.675 9.412 1.00 95.56 135 ILE A N 1
ATOM 1051 C CA . ILE A 1 135 ? 0.570 7.161 9.922 1.00 95.56 135 ILE A CA 1
ATOM 1052 C C . ILE A 1 135 ? 1.570 6.026 9.714 1.00 95.56 135 ILE A C 1
ATOM 1054 O O . ILE A 1 135 ? 1.508 5.002 10.392 1.00 95.56 135 ILE A O 1
ATOM 1058 N N . ASP A 1 136 ? 2.460 6.200 8.746 1.00 91.31 136 ASP A N 1
ATOM 1059 C CA . ASP A 1 136 ? 3.545 5.275 8.427 1.00 91.31 136 ASP A CA 1
ATOM 1060 C C . ASP A 1 136 ? 4.855 5.766 9.058 1.00 91.31 136 ASP A C 1
ATOM 1062 O O . ASP A 1 136 ? 5.007 6.953 9.347 1.00 91.31 136 ASP A O 1
ATOM 1066 N N . PHE A 1 137 ? 5.816 4.873 9.275 1.00 90.00 137 PHE A N 1
ATOM 1067 C CA . PHE A 1 137 ? 7.103 5.218 9.875 1.00 90.00 137 PHE A CA 1
ATOM 1068 C C . PHE A 1 137 ? 8.249 4.826 8.957 1.00 90.00 137 PHE A C 1
ATOM 1070 O O . PHE A 1 137 ? 8.527 3.647 8.731 1.00 90.00 137 PHE A O 1
ATOM 1077 N N . ARG A 1 138 ? 8.956 5.838 8.450 1.00 84.00 138 ARG A N 1
ATOM 1078 C CA . ARG A 1 138 ? 10.032 5.666 7.471 1.00 84.00 138 ARG A CA 1
ATOM 1079 C C . ARG A 1 138 ? 11.358 6.128 8.040 1.00 84.00 138 ARG A C 1
ATOM 1081 O O . ARG A 1 138 ? 11.423 7.121 8.760 1.00 84.00 138 ARG A O 1
ATOM 1088 N N . ARG A 1 139 ? 12.427 5.407 7.703 1.00 85.06 139 ARG A N 1
ATOM 1089 C CA . ARG A 1 139 ? 13.787 5.832 8.039 1.00 85.06 139 ARG A CA 1
ATOM 1090 C C . ARG A 1 139 ? 14.305 6.814 6.996 1.00 85.06 139 ARG A C 1
ATOM 1092 O O . ARG A 1 139 ? 14.164 6.581 5.796 1.00 85.06 139 ARG A O 1
ATOM 1099 N N . ASP A 1 140 ? 14.914 7.897 7.457 1.00 82.56 140 ASP A N 1
ATOM 1100 C CA . ASP A 1 140 ? 15.643 8.822 6.597 1.00 82.56 140 ASP A CA 1
ATOM 1101 C C . ASP A 1 140 ? 17.037 8.280 6.223 1.00 82.56 140 ASP A C 1
ATOM 1103 O O . ASP A 1 140 ? 17.428 7.164 6.573 1.00 82.56 140 ASP A O 1
ATOM 1107 N N . ARG A 1 141 ? 17.821 9.093 5.505 1.00 76.75 141 ARG A N 1
ATOM 1108 C CA . ARG A 1 141 ? 19.191 8.740 5.093 1.00 76.75 141 ARG A CA 1
ATOM 1109 C C . ARG A 1 141 ? 20.165 8.570 6.261 1.00 76.75 141 ARG A C 1
ATOM 1111 O O . ARG A 1 141 ? 21.183 7.908 6.090 1.00 76.75 141 ARG A O 1
ATOM 1118 N N . CYS A 1 142 ? 19.873 9.166 7.411 1.00 83.44 142 CYS A N 1
ATOM 1119 C CA . CYS A 1 142 ? 20.651 9.019 8.637 1.00 83.44 142 CYS A CA 1
ATOM 1120 C C . CYS A 1 142 ? 20.210 7.787 9.444 1.00 83.44 142 CYS A C 1
ATOM 1122 O O . CYS A 1 142 ? 20.798 7.486 10.479 1.00 83.44 142 CYS A O 1
ATOM 1124 N N . GLY A 1 143 ? 19.183 7.070 8.977 1.00 82.44 143 GLY A N 1
ATOM 1125 C CA . GLY A 1 143 ? 18.586 5.940 9.670 1.00 82.44 143 GLY A CA 1
ATOM 1126 C C . GLY A 1 143 ? 17.609 6.351 10.769 1.00 82.44 143 GLY A C 1
ATOM 1127 O O . GLY A 1 143 ? 17.136 5.471 11.483 1.00 82.44 143 GLY A O 1
ATOM 1128 N N . GLN A 1 144 ? 17.278 7.635 10.920 1.00 86.00 144 GLN A N 1
ATOM 1129 C CA . GLN A 1 144 ? 16.320 8.095 11.922 1.00 86.00 144 GLN A CA 1
ATOM 1130 C C . GLN A 1 144 ? 14.890 7.833 11.448 1.00 86.00 144 GLN A C 1
ATOM 1132 O O . GLN A 1 144 ? 14.563 8.070 10.287 1.00 86.00 144 GLN A O 1
ATOM 1137 N N . LEU A 1 145 ? 14.047 7.319 12.343 1.00 90.06 145 LEU A N 1
ATOM 1138 C CA . LEU A 1 145 ? 12.645 7.029 12.060 1.00 90.06 145 LEU A CA 1
ATOM 1139 C C . LEU A 1 145 ? 11.806 8.311 12.152 1.00 90.06 145 LEU A C 1
ATOM 1141 O O . LEU A 1 145 ? 11.926 9.050 13.126 1.00 90.06 145 LEU A O 1
ATOM 1145 N N . HIS A 1 146 ? 10.941 8.543 11.165 1.00 90.94 146 HIS A N 1
ATOM 1146 C CA . HIS A 1 146 ? 10.025 9.683 11.108 1.00 90.94 146 HIS A CA 1
ATOM 1147 C C . HIS A 1 146 ? 8.619 9.225 10.738 1.00 90.94 146 HIS A C 1
ATOM 1149 O O . HIS A 1 146 ? 8.452 8.330 9.906 1.00 90.94 146 HIS A O 1
ATOM 1155 N N . ALA A 1 147 ? 7.618 9.867 11.336 1.00 92.62 147 ALA A N 1
ATOM 1156 C CA . ALA A 1 147 ? 6.223 9.656 10.981 1.00 92.62 147 ALA A CA 1
ATOM 1157 C C . ALA A 1 147 ? 5.891 10.353 9.651 1.00 92.62 147 ALA A C 1
ATOM 1159 O O . ALA A 1 147 ? 6.220 11.523 9.445 1.00 92.62 147 ALA A O 1
ATOM 1160 N N . VAL A 1 148 ? 5.213 9.633 8.767 1.00 91.69 148 VAL A N 1
ATOM 1161 C CA . VAL A 1 148 ? 4.692 10.110 7.488 1.00 91.69 148 VAL A CA 1
ATOM 1162 C C . VAL A 1 148 ? 3.194 9.868 7.487 1.00 91.69 148 VAL A C 1
ATOM 1164 O O . VAL A 1 148 ? 2.731 8.729 7.478 1.00 91.69 148 VAL A O 1
ATOM 1167 N N . THR A 1 149 ? 2.431 10.951 7.502 1.00 93.56 149 THR A N 1
ATOM 1168 C CA . THR A 1 149 ? 0.973 10.878 7.524 1.00 93.56 149 THR A CA 1
ATOM 1169 C C . THR A 1 149 ? 0.420 10.929 6.108 1.00 93.56 149 THR A C 1
ATOM 1171 O O . THR A 1 149 ? 0.855 11.750 5.306 1.00 93.56 149 THR A O 1
ATOM 1174 N N . THR A 1 150 ? -0.549 10.067 5.812 1.00 94.25 150 THR A N 1
ATOM 1175 C CA . THR A 1 150 ? -1.347 10.116 4.584 1.00 94.25 150 THR A CA 1
ATOM 1176 C C . THR A 1 150 ? -2.727 10.670 4.888 1.00 94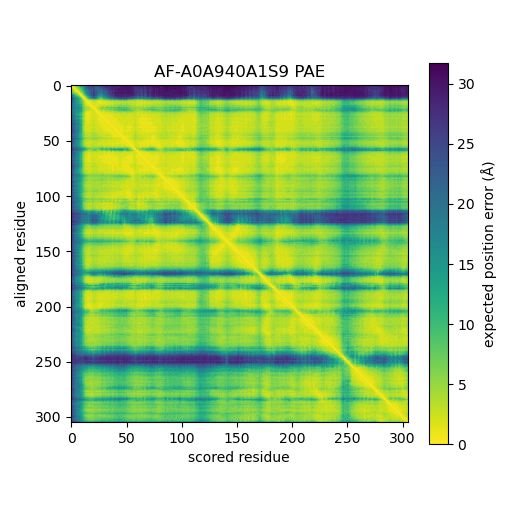.25 150 THR A C 1
ATOM 1178 O O . THR A 1 150 ? -3.422 10.163 5.776 1.00 94.25 150 THR A O 1
ATOM 1181 N N . LYS A 1 151 ? -3.150 11.651 4.092 1.00 93.62 151 LYS A N 1
ATOM 1182 C CA . LYS A 1 151 ? -4.492 12.241 4.159 1.00 93.62 151 LYS A CA 1
ATOM 1183 C C . LYS A 1 151 ? -5.467 11.577 3.192 1.00 93.62 151 LYS A C 1
ATOM 1185 O O . LYS A 1 151 ? -5.073 10.974 2.188 1.00 93.62 151 LYS A O 1
ATOM 1190 N N . VAL A 1 152 ? -6.762 11.741 3.459 1.00 92.44 152 VAL A N 1
ATOM 1191 C CA . VAL A 1 152 ? -7.843 11.219 2.604 1.00 92.44 152 VAL A CA 1
ATOM 1192 C C . VAL A 1 152 ? -7.688 11.680 1.153 1.00 92.44 152 VAL A C 1
ATOM 1194 O O . VAL A 1 152 ? -7.797 10.856 0.242 1.00 92.44 152 VAL A O 1
ATOM 1197 N N . TYR A 1 153 ? -7.390 12.963 0.911 1.00 91.75 153 TYR A N 1
ATOM 1198 C CA . TYR A 1 153 ? -7.253 13.473 -0.458 1.00 91.75 153 TYR A CA 1
ATOM 1199 C C . TYR A 1 153 ? -6.100 12.810 -1.231 1.00 91.75 153 TYR A C 1
ATOM 1201 O O . TYR A 1 153 ? -6.244 12.547 -2.424 1.00 91.75 153 TYR A O 1
ATOM 1209 N N . GLU A 1 154 ? -4.977 12.502 -0.576 1.00 91.00 154 GLU A N 1
ATOM 1210 C CA . GLU A 1 154 ? -3.812 11.879 -1.221 1.00 91.00 154 GLU A CA 1
ATOM 1211 C C . GLU A 1 154 ? -4.125 10.444 -1.648 1.00 91.00 154 GLU A C 1
ATOM 1213 O O . GLU A 1 154 ? -3.758 10.010 -2.743 1.00 91.00 154 GLU A O 1
ATOM 1218 N N . PHE A 1 155 ? -4.839 9.708 -0.793 1.00 89.81 155 PHE A N 1
ATOM 1219 C CA . PHE A 1 155 ? -5.372 8.388 -1.121 1.00 89.81 155 PHE A CA 1
ATOM 1220 C C . PHE A 1 155 ? -6.364 8.456 -2.289 1.00 89.81 155 PHE A C 1
ATOM 1222 O O . PHE A 1 155 ? -6.244 7.677 -3.237 1.00 89.81 155 PHE A O 1
ATOM 1229 N N . MET A 1 156 ? -7.312 9.399 -2.260 1.00 89.88 156 MET A N 1
ATOM 1230 C CA . MET A 1 156 ? -8.315 9.549 -3.320 1.00 89.88 156 MET A CA 1
ATOM 1231 C C . MET A 1 156 ? -7.675 9.899 -4.667 1.00 89.88 156 MET A C 1
ATOM 1233 O O . MET A 1 156 ? -8.044 9.321 -5.689 1.00 89.88 156 MET A O 1
ATOM 1237 N N . GLN A 1 157 ? -6.684 10.794 -4.680 1.00 91.25 157 GLN A N 1
ATOM 1238 C CA . GLN A 1 157 ? -5.931 11.143 -5.888 1.00 91.25 157 GLN A CA 1
ATOM 1239 C C . GLN A 1 157 ? -5.203 9.932 -6.478 1.00 91.25 157 GLN A C 1
ATOM 1241 O O . GLN A 1 157 ? -5.217 9.734 -7.698 1.00 91.25 157 GLN A O 1
ATOM 1246 N N . LEU A 1 158 ? -4.590 9.099 -5.629 1.00 89.19 158 LEU A N 1
ATOM 1247 C CA . LEU A 1 158 ? -3.939 7.873 -6.080 1.00 89.19 158 LEU A CA 1
ATOM 1248 C C . LEU A 1 158 ? -4.956 6.883 -6.663 1.00 89.19 158 LEU A C 1
ATOM 1250 O O . LEU A 1 158 ? -4.759 6.399 -7.778 1.00 89.19 158 LEU A O 1
ATOM 1254 N N . ALA A 1 159 ? -6.058 6.623 -5.955 1.00 89.75 159 ALA A N 1
ATOM 1255 C CA . ALA A 1 159 ? -7.113 5.719 -6.413 1.00 89.75 159 ALA A CA 1
ATOM 1256 C C . ALA A 1 159 ? -7.690 6.157 -7.771 1.00 89.75 159 ALA A C 1
ATOM 1258 O O . ALA A 1 159 ? -7.798 5.345 -8.694 1.00 89.75 159 ALA A O 1
ATOM 1259 N N . GLU A 1 160 ? -7.974 7.451 -7.941 1.00 90.06 160 GLU A N 1
ATOM 1260 C CA . GLU A 1 160 ? -8.490 7.995 -9.201 1.00 90.06 160 GLU A CA 1
ATOM 1261 C C . GLU A 1 160 ? -7.455 7.918 -10.333 1.00 90.06 160 GLU A C 1
ATOM 1263 O O . GLU A 1 160 ? -7.804 7.618 -11.477 1.00 90.06 160 GLU A O 1
ATOM 1268 N N . THR A 1 161 ? -6.168 8.105 -10.025 1.00 87.62 161 THR A N 1
ATOM 1269 C CA . THR A 1 161 ? -5.078 7.944 -11.000 1.00 87.62 161 THR A CA 1
ATOM 1270 C C . THR A 1 161 ? -4.993 6.503 -11.502 1.00 87.62 161 THR A C 1
ATOM 1272 O O . THR A 1 161 ? -4.926 6.276 -12.716 1.00 87.62 161 THR A O 1
ATOM 1275 N N . ILE A 1 162 ? -5.027 5.522 -10.593 1.00 84.69 162 ILE A N 1
ATOM 1276 C CA . ILE A 1 162 ? -5.001 4.092 -10.938 1.00 84.69 162 ILE A CA 1
ATOM 1277 C C . ILE A 1 162 ? -6.236 3.751 -11.783 1.00 84.69 162 ILE A C 1
ATOM 1279 O O . ILE A 1 162 ? -6.110 3.170 -12.865 1.00 84.69 162 ILE A O 1
ATOM 1283 N N . LYS A 1 163 ? -7.423 4.183 -11.346 1.00 86.69 163 LYS A N 1
ATOM 1284 C CA . LYS A 1 163 ? -8.692 3.960 -12.048 1.00 86.69 163 LYS A CA 1
ATOM 1285 C C . LYS A 1 163 ? -8.709 4.573 -13.447 1.00 86.69 163 LYS A C 1
ATOM 1287 O O . LYS A 1 163 ? -9.084 3.887 -14.393 1.00 86.69 163 LYS A O 1
ATOM 1292 N N . THR A 1 164 ? -8.275 5.824 -13.600 1.00 87.06 164 THR A N 1
ATOM 1293 C CA . THR A 1 164 ? -8.259 6.538 -14.889 1.00 87.06 164 THR A CA 1
ATOM 1294 C C . THR A 1 164 ? -7.271 5.914 -15.869 1.00 87.06 164 THR A C 1
ATOM 1296 O O . THR A 1 164 ? -7.585 5.718 -17.044 1.00 87.06 164 THR A O 1
ATOM 1299 N N . ARG A 1 165 ? -6.072 5.540 -15.399 1.00 84.19 165 ARG A N 1
ATOM 1300 C CA . ARG A 1 165 ? -5.118 4.815 -16.250 1.00 84.19 165 ARG A CA 1
ATOM 1301 C C . ARG A 1 165 ? -5.676 3.464 -16.673 1.00 84.19 165 ARG A C 1
ATOM 1303 O O . ARG A 1 165 ? -5.501 3.084 -17.828 1.00 84.19 165 ARG A O 1
ATOM 1310 N N . TYR A 1 166 ? -6.375 2.766 -15.782 1.00 82.69 166 TYR A N 1
ATOM 1311 C CA . TYR A 1 166 ? -6.983 1.484 -16.109 1.00 82.69 166 TYR A CA 1
ATOM 1312 C C . TYR A 1 166 ? -8.153 1.606 -17.092 1.00 82.69 166 TYR A C 1
ATOM 1314 O O . TYR A 1 166 ? -8.175 0.889 -18.085 1.00 82.69 166 TYR A O 1
ATOM 1322 N N . SER A 1 167 ? -9.093 2.528 -16.868 1.00 80.38 167 SER A N 1
ATOM 1323 C CA . SER A 1 167 ? -10.289 2.703 -17.708 1.00 80.38 167 SER A CA 1
ATOM 1324 C C . SER A 1 167 ? -9.966 3.112 -19.147 1.00 80.38 167 SER A C 1
ATOM 1326 O O . SER A 1 167 ? -10.748 2.841 -20.059 1.00 80.38 167 SER A O 1
ATOM 1328 N N . SER A 1 168 ? -8.791 3.708 -19.375 1.00 72.31 168 SER A N 1
ATOM 1329 C CA . SER A 1 168 ? -8.270 3.966 -20.721 1.00 72.31 168 SER A CA 1
ATOM 1330 C C . SER A 1 168 ? -8.053 2.681 -21.540 1.00 72.31 168 SER A C 1
ATOM 1332 O O . SER A 1 168 ? -8.129 2.701 -22.772 1.00 72.31 168 SER A O 1
ATOM 1334 N N . LEU A 1 169 ? -7.847 1.540 -20.873 1.00 64.81 169 LEU A N 1
ATOM 1335 C CA . LEU A 1 169 ? -7.866 0.225 -21.493 1.00 64.81 169 LEU A CA 1
ATOM 1336 C C . LEU A 1 169 ? -9.324 -0.222 -21.623 1.00 64.81 169 LEU A C 1
ATOM 1338 O O . LEU A 1 169 ? -9.988 -0.505 -20.632 1.00 64.81 169 LEU A O 1
ATOM 1342 N N . ARG A 1 170 ? -9.832 -0.345 -22.855 1.00 58.16 170 ARG A N 1
ATOM 1343 C CA . ARG A 1 170 ? -11.131 -0.986 -23.141 1.00 58.16 170 ARG A CA 1
ATOM 1344 C C . ARG A 1 170 ? -11.072 -2.484 -22.807 1.00 58.16 170 ARG A C 1
ATOM 1346 O O . ARG A 1 170 ? -10.989 -3.318 -23.708 1.00 58.16 170 ARG A O 1
ATOM 1353 N N . HIS A 1 171 ? -10.994 -2.847 -21.533 1.00 64.44 171 HIS A N 1
ATOM 1354 C CA . HIS A 1 171 ? -10.846 -4.219 -21.051 1.00 64.44 171 HIS A CA 1
ATOM 1355 C C . HIS A 1 171 ? -11.952 -4.537 -20.042 1.00 64.44 171 HIS A C 1
ATOM 1357 O O . HIS A 1 171 ? -12.263 -3.737 -19.171 1.00 64.44 171 HIS A O 1
ATOM 1363 N N . SER A 1 172 ? -12.537 -5.732 -20.158 1.00 54.81 172 SER A N 1
ATOM 1364 C CA . SER A 1 172 ? -13.620 -6.224 -19.288 1.00 54.81 172 SER A CA 1
ATOM 1365 C C . SER A 1 172 ? -13.108 -6.927 -18.018 1.00 54.81 172 SER A C 1
ATOM 1367 O O . SER A 1 172 ? -13.860 -7.653 -17.370 1.00 54.81 172 SER A O 1
ATOM 1369 N N . ARG A 1 173 ? -11.814 -6.810 -17.705 1.00 70.00 173 ARG A N 1
ATOM 1370 C CA . ARG A 1 173 ? -11.181 -7.524 -16.586 1.00 70.00 173 ARG A CA 1
ATOM 1371 C C . ARG A 1 173 ? -10.987 -6.584 -15.402 1.00 70.00 173 ARG A C 1
ATOM 1373 O O . ARG A 1 173 ? -11.133 -5.376 -15.526 1.00 70.00 173 ARG A O 1
ATOM 1380 N N . MET A 1 174 ? -10.705 -7.162 -14.245 1.00 78.06 174 MET A N 1
ATOM 1381 C CA . MET A 1 174 ? -10.402 -6.408 -13.037 1.00 78.06 174 MET A CA 1
ATOM 1382 C C . MET A 1 174 ? -8.973 -5.839 -13.120 1.00 78.06 174 MET A C 1
ATOM 1384 O O . MET A 1 174 ? -8.093 -6.520 -13.671 1.00 78.06 174 MET A O 1
ATOM 1388 N N . PRO A 1 175 ? -8.700 -4.627 -12.594 1.00 82.94 175 PRO A N 1
ATOM 1389 C CA . PRO A 1 175 ? -7.330 -4.156 -12.441 1.00 82.94 175 PRO A CA 1
ATOM 1390 C C . PRO A 1 175 ? -6.540 -5.155 -11.595 1.00 82.94 175 PRO A C 1
ATOM 1392 O O . PRO A 1 175 ? -7.078 -5.728 -10.653 1.00 82.94 175 PRO A O 1
ATOM 1395 N N . LEU A 1 176 ? -5.268 -5.365 -11.936 1.00 87.06 176 LEU A N 1
ATOM 1396 C CA . LEU A 1 176 ? -4.393 -6.270 -11.191 1.00 87.06 176 LEU A CA 1
ATOM 1397 C C . LEU A 1 176 ? -3.121 -5.529 -10.809 1.00 87.06 176 LEU A C 1
ATOM 1399 O O . LEU A 1 176 ? -2.402 -5.041 -11.690 1.00 87.06 176 LEU A O 1
ATOM 1403 N N . MET A 1 177 ? -2.872 -5.464 -9.506 1.00 89.06 177 MET A N 1
ATOM 1404 C CA . MET A 1 177 ? -1.684 -4.890 -8.896 1.00 89.06 177 MET A CA 1
ATOM 1405 C C . MET A 1 177 ? -0.794 -6.003 -8.349 1.00 89.06 177 MET A C 1
ATOM 1407 O O . MET A 1 177 ? -1.275 -6.897 -7.659 1.00 89.06 177 MET A O 1
ATOM 1411 N N . LEU A 1 178 ? 0.503 -5.958 -8.649 1.00 87.56 178 LEU A N 1
ATOM 1412 C CA . LEU A 1 178 ? 1.489 -6.852 -8.050 1.00 87.56 178 LEU A CA 1
ATOM 1413 C C . LEU A 1 178 ? 2.310 -6.097 -7.005 1.00 87.56 178 LEU A C 1
ATOM 1415 O O . LEU A 1 178 ? 3.050 -5.177 -7.348 1.00 87.56 178 LEU A O 1
ATOM 1419 N N . LEU A 1 179 ? 2.232 -6.547 -5.757 1.00 86.94 179 LEU A N 1
ATOM 1420 C CA . LEU A 1 179 ? 3.121 -6.137 -4.676 1.00 86.94 179 LEU A CA 1
ATOM 1421 C C . LEU A 1 179 ? 4.361 -7.024 -4.705 1.00 86.94 179 LEU A C 1
ATOM 1423 O O . LEU A 1 179 ? 4.315 -8.203 -4.334 1.00 86.94 179 LEU A O 1
ATOM 1427 N N . ALA A 1 180 ? 5.460 -6.473 -5.209 1.00 77.62 180 ALA A N 1
ATOM 1428 C CA . ALA A 1 180 ? 6.674 -7.237 -5.439 1.00 77.62 180 ALA A CA 1
ATOM 1429 C C . ALA A 1 180 ? 7.462 -7.519 -4.160 1.00 77.62 180 ALA A C 1
ATOM 1431 O O . ALA A 1 180 ? 8.109 -8.552 -4.086 1.00 77.62 180 ALA A O 1
ATOM 1432 N N . ASN A 1 181 ? 7.416 -6.633 -3.172 1.00 77.56 181 ASN A N 1
ATOM 1433 C CA . ASN A 1 181 ? 8.054 -6.831 -1.878 1.00 77.56 181 ASN A CA 1
ATOM 1434 C C . ASN A 1 181 ? 7.111 -6.304 -0.800 1.00 77.56 181 ASN A C 1
ATOM 1436 O O . ASN A 1 181 ? 6.934 -5.094 -0.699 1.00 77.56 181 ASN A O 1
ATOM 1440 N N . GLN A 1 182 ? 6.528 -7.209 -0.014 1.00 66.38 182 GLN A N 1
ATOM 1441 C CA . GLN A 1 182 ? 5.546 -6.872 1.022 1.00 66.38 182 GLN A CA 1
ATOM 1442 C C . GLN A 1 182 ? 6.125 -5.982 2.138 1.00 66.38 182 GLN A C 1
ATOM 1444 O O . GLN A 1 182 ? 5.408 -5.146 2.675 1.00 66.38 182 GLN A O 1
ATOM 1449 N N . ASN A 1 183 ? 7.432 -6.059 2.412 1.00 66.19 183 ASN A N 1
ATOM 1450 C CA . ASN A 1 183 ? 8.090 -5.276 3.468 1.00 66.19 183 ASN A CA 1
ATOM 1451 C C . ASN A 1 183 ? 8.295 -3.798 3.126 1.00 66.19 183 ASN A C 1
ATOM 1453 O O . ASN A 1 183 ? 8.779 -3.023 3.948 1.00 66.19 183 ASN A O 1
ATOM 1457 N N . SER A 1 184 ? 8.002 -3.404 1.893 1.00 64.25 184 SER A N 1
ATOM 1458 C CA . SER A 1 184 ? 8.241 -2.047 1.403 1.00 64.25 184 SER A CA 1
ATOM 1459 C C . SER A 1 184 ? 7.029 -1.485 0.667 1.00 64.25 184 SER A C 1
ATOM 1461 O O . SER A 1 184 ? 7.151 -0.515 -0.080 1.00 64.25 184 SER A O 1
ATOM 1463 N N . VAL A 1 185 ? 5.864 -2.106 0.857 1.00 69.94 185 VAL A N 1
ATOM 1464 C CA . VAL A 1 185 ? 4.612 -1.625 0.281 1.00 69.94 185 VAL A CA 1
ATOM 1465 C C . VAL A 1 185 ? 4.122 -0.431 1.079 1.00 69.94 185 VAL A C 1
ATOM 1467 O O . VAL A 1 185 ? 4.041 -0.481 2.304 1.00 69.94 185 VAL A O 1
ATOM 1470 N N . ASP A 1 186 ? 3.750 0.623 0.366 1.00 80.88 186 ASP A N 1
ATOM 1471 C CA . ASP A 1 186 ? 3.057 1.753 0.959 1.00 80.88 186 ASP A CA 1
ATOM 1472 C C . ASP A 1 186 ? 1.585 1.367 1.194 1.00 80.88 186 ASP A C 1
ATOM 1474 O O . ASP A 1 186 ? 0.858 0.996 0.266 1.00 80.88 186 ASP A O 1
ATOM 1478 N N . ALA A 1 187 ? 1.136 1.444 2.449 1.00 88.94 187 ALA A N 1
ATOM 1479 C CA . ALA A 1 187 ? -0.236 1.139 2.849 1.00 88.94 187 ALA A CA 1
ATOM 1480 C C . ALA A 1 187 ? -1.278 1.906 2.014 1.00 88.94 187 ALA A C 1
ATOM 1482 O O . ALA A 1 187 ? -2.344 1.368 1.693 1.00 88.94 187 ALA A O 1
ATOM 1483 N N . LYS A 1 188 ? -0.949 3.129 1.575 1.00 88.81 188 LYS A N 1
ATOM 1484 C CA . LYS A 1 188 ? -1.812 3.937 0.709 1.00 88.81 188 LYS A CA 1
ATOM 1485 C C . LYS A 1 188 ? -2.107 3.253 -0.627 1.00 88.81 188 LYS A C 1
ATOM 1487 O O . LYS A 1 188 ? -3.226 3.363 -1.124 1.00 88.81 188 LYS A O 1
ATOM 1492 N N . GLU A 1 189 ? -1.146 2.534 -1.206 1.00 88.44 189 GLU A N 1
ATOM 1493 C CA . GLU A 1 189 ? -1.320 1.843 -2.491 1.00 88.44 189 GLU A CA 1
ATOM 1494 C C . GLU A 1 189 ? -2.251 0.644 -2.376 1.00 88.44 189 GLU A C 1
ATOM 1496 O O . GLU A 1 189 ? -3.114 0.442 -3.230 1.00 88.44 189 GLU A O 1
ATOM 1501 N N . VAL A 1 190 ? -2.112 -0.129 -1.299 1.00 90.62 190 VAL A N 1
ATOM 1502 C CA . VAL A 1 190 ? -2.986 -1.277 -1.022 1.00 90.62 190 VAL A CA 1
ATOM 1503 C C . VAL A 1 190 ? -4.412 -0.807 -0.821 1.00 90.62 190 VAL A C 1
ATOM 1505 O O . VAL A 1 190 ? -5.331 -1.341 -1.441 1.00 90.62 190 VAL A O 1
ATOM 1508 N N . LEU A 1 191 ? -4.592 0.243 -0.024 1.00 91.44 191 LEU A N 1
ATOM 1509 C CA . LEU A 1 191 ? -5.897 0.841 0.196 1.00 91.44 191 LEU A CA 1
ATOM 1510 C C . LEU A 1 191 ? -6.501 1.385 -1.112 1.00 91.44 191 LEU A C 1
ATOM 1512 O O . LEU A 1 191 ? -7.670 1.124 -1.397 1.00 91.44 191 LEU A O 1
ATOM 1516 N N . ALA A 1 192 ? -5.715 2.099 -1.926 1.00 90.50 192 ALA A N 1
ATOM 1517 C CA . ALA A 1 192 ? -6.146 2.640 -3.220 1.00 90.50 192 ALA A CA 1
ATOM 1518 C C . ALA A 1 192 ? -6.530 1.546 -4.223 1.00 90.50 192 ALA A C 1
ATOM 1520 O O . ALA A 1 192 ? -7.513 1.685 -4.945 1.00 90.50 192 ALA A O 1
ATOM 1521 N N . ALA A 1 193 ? -5.789 0.441 -4.261 1.00 89.94 193 ALA A N 1
ATOM 1522 C CA . ALA A 1 193 ? -6.113 -0.694 -5.112 1.00 89.94 193 ALA A CA 1
ATOM 1523 C C . ALA A 1 193 ? -7.392 -1.408 -4.647 1.00 89.94 193 ALA A C 1
ATOM 1525 O O . ALA A 1 193 ? -8.271 -1.689 -5.465 1.00 89.94 193 ALA A O 1
ATOM 1526 N N . LEU A 1 194 ? -7.544 -1.647 -3.340 1.00 91.56 194 LEU A N 1
ATOM 1527 C CA . LEU A 1 194 ? -8.755 -2.262 -2.796 1.00 91.56 194 LEU A CA 1
ATOM 1528 C C . LEU A 1 194 ? -10.002 -1.406 -3.060 1.00 91.56 194 LEU A C 1
ATOM 1530 O O . LEU A 1 194 ? -11.042 -1.964 -3.411 1.00 91.56 194 LEU A O 1
ATOM 1534 N N . SER A 1 195 ? -9.898 -0.076 -2.945 1.00 89.50 195 SER A N 1
ATOM 1535 C CA . SER A 1 195 ? -11.036 0.843 -3.096 1.00 89.50 195 SER A CA 1
ATOM 1536 C C . SER A 1 195 ? -11.587 0.929 -4.521 1.00 89.50 195 SER A C 1
AT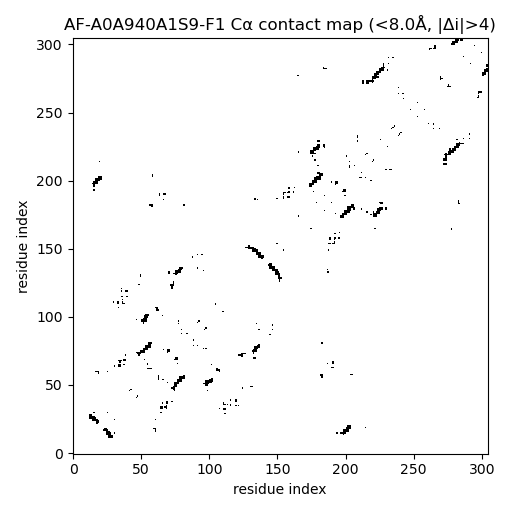OM 1538 O O . SER A 1 195 ? -12.773 1.202 -4.700 1.00 89.50 195 SER A O 1
ATOM 1540 N N . ILE A 1 196 ? -10.765 0.650 -5.537 1.00 89.69 196 ILE A N 1
ATOM 1541 C CA . ILE A 1 196 ? -11.201 0.600 -6.942 1.00 89.69 196 ILE A CA 1
ATOM 1542 C C . ILE A 1 196 ? -11.611 -0.807 -7.396 1.00 89.69 196 ILE A C 1
ATOM 1544 O O . ILE A 1 196 ? -11.888 -1.010 -8.580 1.00 89.69 196 ILE A O 1
ATOM 1548 N N . GLY A 1 197 ? -11.619 -1.782 -6.484 1.00 88.62 197 GLY A N 1
ATOM 1549 C CA . GLY A 1 197 ? -11.941 -3.164 -6.816 1.00 88.62 197 GLY A CA 1
ATOM 1550 C C . GLY A 1 197 ? -10.807 -3.903 -7.534 1.00 88.62 197 GLY A C 1
ATOM 1551 O O . GLY A 1 197 ? -11.099 -4.750 -8.365 1.00 88.62 197 GLY A O 1
ATOM 1552 N N . ALA A 1 198 ? -9.533 -3.562 -7.309 1.00 89.88 198 ALA A N 1
ATOM 1553 C CA . ALA A 1 198 ? -8.409 -4.252 -7.944 1.00 89.88 198 ALA A CA 1
ATOM 1554 C C . ALA A 1 198 ? -8.040 -5.571 -7.244 1.00 89.88 198 ALA A C 1
ATOM 1556 O O . ALA A 1 198 ? -8.015 -5.669 -6.021 1.00 89.88 198 ALA A O 1
ATOM 1557 N N . HIS A 1 199 ? -7.616 -6.558 -8.033 1.00 91.38 199 HIS A N 1
ATOM 1558 C CA . HIS A 1 199 ? -6.933 -7.747 -7.530 1.00 91.38 199 HIS A CA 1
ATOM 1559 C C . HIS A 1 199 ? -5.501 -7.395 -7.126 1.00 91.38 199 HIS A C 1
ATOM 1561 O O . HIS A 1 199 ? -4.719 -6.931 -7.957 1.00 91.38 199 HIS A O 1
ATOM 1567 N N . ILE A 1 200 ? -5.126 -7.664 -5.881 1.00 91.81 200 ILE A N 1
ATOM 1568 C CA . ILE A 1 200 ? -3.763 -7.484 -5.385 1.00 91.81 200 ILE A CA 1
ATOM 1569 C C . ILE A 1 200 ? -3.078 -8.845 -5.270 1.00 91.81 200 ILE A C 1
ATOM 1571 O O . ILE A 1 200 ? -3.363 -9.638 -4.376 1.00 91.81 200 ILE A O 1
ATOM 1575 N N . ALA A 1 201 ? -2.129 -9.111 -6.158 1.00 90.44 201 ALA A N 1
ATOM 1576 C CA . ALA A 1 201 ? -1.240 -10.257 -6.056 1.00 90.44 201 ALA A CA 1
ATOM 1577 C C . ALA A 1 201 ? 0.004 -9.871 -5.253 1.00 90.44 201 ALA A C 1
ATOM 1579 O O . ALA A 1 201 ? 0.654 -8.867 -5.533 1.00 90.44 201 ALA A O 1
ATOM 1580 N N . MET A 1 202 ? 0.377 -10.684 -4.275 1.00 87.44 202 MET A N 1
ATOM 1581 C CA . MET A 1 202 ? 1.500 -10.403 -3.392 1.00 87.44 202 MET A CA 1
ATOM 1582 C C . MET A 1 202 ? 2.578 -11.471 -3.563 1.00 87.44 202 MET A C 1
ATOM 1584 O O . MET A 1 202 ? 2.316 -12.663 -3.392 1.00 87.44 202 MET A O 1
ATOM 1588 N N . ALA A 1 203 ? 3.794 -11.045 -3.912 1.00 84.06 203 ALA A N 1
ATOM 1589 C CA . ALA A 1 203 ? 4.904 -11.938 -4.254 1.00 84.06 203 ALA A CA 1
ATOM 1590 C C . ALA A 1 203 ? 5.723 -12.425 -3.042 1.00 84.06 203 ALA A C 1
ATOM 1592 O O . ALA A 1 203 ? 6.572 -13.300 -3.210 1.00 84.06 203 ALA A O 1
ATOM 1593 N N . GLY A 1 204 ? 5.468 -11.880 -1.847 1.00 77.75 204 GLY A N 1
ATOM 1594 C CA . GLY A 1 204 ? 6.116 -12.246 -0.583 1.00 77.75 204 GLY A CA 1
ATOM 1595 C C . GLY A 1 204 ? 7.096 -11.197 -0.044 1.00 77.75 204 GLY A C 1
ATOM 1596 O O . GLY A 1 204 ? 7.227 -10.099 -0.587 1.00 77.75 204 GLY A O 1
ATOM 1597 N N . SER A 1 205 ? 7.785 -11.585 1.027 1.00 66.25 205 SER A N 1
ATOM 1598 C CA . SER A 1 205 ? 8.746 -10.839 1.854 1.00 66.25 205 SER A CA 1
ATOM 1599 C C . SER A 1 205 ? 9.891 -10.207 1.084 1.00 66.25 205 SER A C 1
ATOM 1601 O O . SER A 1 205 ? 10.247 -9.058 1.286 1.00 66.25 205 SER A O 1
ATOM 1603 N N . GLN A 1 206 ? 10.538 -11.023 0.257 1.00 75.38 206 GLN A N 1
ATOM 1604 C CA . GLN A 1 206 ? 11.792 -10.733 -0.427 1.00 75.38 206 GLN A CA 1
ATOM 1605 C C . GLN A 1 206 ? 11.935 -11.744 -1.568 1.00 75.38 206 GLN A C 1
ATOM 1607 O O . GLN A 1 206 ? 12.782 -12.644 -1.521 1.00 75.38 206 GLN A O 1
ATOM 1612 N N . PRO A 1 207 ? 11.075 -11.693 -2.597 1.00 77.12 207 PRO A N 1
ATOM 1613 C CA . PRO A 1 207 ? 11.191 -12.650 -3.679 1.00 77.12 207 PRO A CA 1
ATOM 1614 C C . PRO A 1 207 ? 12.527 -12.462 -4.400 1.00 77.12 207 PRO A C 1
ATOM 1616 O O . PRO A 1 207 ? 12.995 -11.348 -4.657 1.00 77.12 207 PRO A O 1
ATOM 1619 N N . SER A 1 208 ? 13.146 -13.580 -4.777 1.00 82.50 208 SER A N 1
ATOM 1620 C CA . SER A 1 208 ? 14.242 -13.551 -5.743 1.00 82.50 208 SER A CA 1
ATOM 1621 C C . SER A 1 208 ? 13.754 -12.931 -7.059 1.00 82.50 208 SER A C 1
ATOM 1623 O O . SER A 1 208 ? 12.584 -13.092 -7.423 1.00 82.50 208 SER A O 1
ATOM 1625 N N . SER A 1 209 ? 14.638 -12.296 -7.832 1.00 82.00 209 SER A N 1
ATOM 1626 C CA . SER A 1 209 ? 14.288 -11.778 -9.164 1.00 82.00 209 SER A CA 1
ATOM 1627 C C . SER A 1 209 ? 13.687 -12.863 -10.066 1.00 82.00 209 SER A C 1
ATOM 1629 O O . SER A 1 209 ? 12.821 -12.591 -10.893 1.00 82.00 209 SER A O 1
ATOM 1631 N N . GLY A 1 210 ? 14.100 -14.125 -9.887 1.00 83.38 210 GLY A N 1
ATOM 1632 C CA . GLY A 1 210 ? 13.515 -15.274 -10.577 1.00 83.38 210 GLY A CA 1
ATOM 1633 C C . GLY A 1 210 ? 12.062 -15.551 -10.178 1.00 83.38 210 GLY A C 1
ATOM 1634 O O . GLY A 1 210 ? 11.229 -15.777 -11.055 1.00 83.38 210 GLY A O 1
ATOM 1635 N N . THR A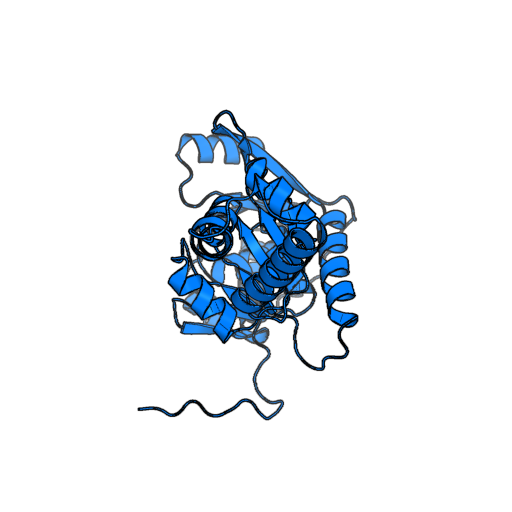 1 211 ? 11.745 -15.514 -8.881 1.00 84.44 211 THR A N 1
ATOM 1636 C CA . THR A 1 211 ? 10.370 -15.656 -8.373 1.00 84.44 211 THR A CA 1
ATOM 1637 C C . THR A 1 211 ? 9.503 -14.499 -8.849 1.00 84.44 211 THR A C 1
ATOM 1639 O O . THR A 1 211 ? 8.440 -14.735 -9.414 1.00 84.44 211 THR A O 1
ATOM 1642 N N . LEU A 1 212 ? 9.994 -13.265 -8.721 1.00 86.19 212 LEU A N 1
ATOM 1643 C CA . LEU A 1 212 ? 9.273 -12.068 -9.143 1.00 86.19 212 LEU A CA 1
ATOM 1644 C C . LEU A 1 212 ? 8.918 -12.112 -10.636 1.00 86.19 212 LEU A C 1
ATOM 1646 O O . LEU A 1 212 ? 7.774 -11.864 -11.004 1.00 86.19 212 LEU A O 1
ATOM 1650 N N . LEU A 1 213 ? 9.855 -12.510 -11.501 1.00 85.88 213 LEU A N 1
ATOM 1651 C CA . LEU A 1 213 ? 9.588 -12.677 -12.934 1.00 85.88 213 LEU A CA 1
ATOM 1652 C C . LEU A 1 213 ? 8.570 -13.784 -13.232 1.00 85.88 213 LEU A C 1
ATOM 1654 O O . LEU A 1 213 ? 7.782 -13.647 -14.167 1.00 85.88 213 LEU A O 1
ATOM 1658 N N . LYS A 1 214 ? 8.562 -14.875 -12.455 1.00 86.50 214 LYS A N 1
ATOM 1659 C CA . LYS A 1 214 ? 7.519 -15.907 -12.569 1.00 86.50 214 LYS A CA 1
ATOM 1660 C C . LYS A 1 214 ? 6.152 -15.326 -12.205 1.00 86.50 214 LYS A C 1
ATOM 1662 O O . LYS A 1 214 ? 5.219 -15.530 -12.977 1.00 86.50 214 LYS A O 1
ATOM 1667 N N . CYS A 1 215 ? 6.053 -14.548 -11.123 1.00 85.94 215 CYS A N 1
ATOM 1668 C CA . CYS A 1 215 ? 4.821 -13.853 -10.732 1.00 85.94 215 CYS A CA 1
ATOM 1669 C C . CYS A 1 215 ? 4.351 -12.878 -11.819 1.00 85.94 215 CYS A C 1
ATOM 1671 O O . CYS A 1 215 ? 3.201 -12.934 -12.243 1.00 85.94 215 CYS A O 1
ATOM 1673 N N . LEU A 1 216 ? 5.253 -12.028 -12.320 1.00 86.44 216 LEU A N 1
ATOM 1674 C CA . LEU A 1 216 ? 4.976 -11.048 -13.376 1.00 86.44 216 LEU A CA 1
ATOM 1675 C C . LEU A 1 216 ? 4.490 -11.721 -14.663 1.00 86.44 216 LEU A C 1
ATOM 1677 O O . LEU A 1 216 ? 3.533 -11.265 -15.286 1.00 86.44 216 LEU A O 1
ATOM 1681 N N . LYS A 1 217 ? 5.116 -12.837 -15.051 1.00 86.38 217 LYS A N 1
ATOM 1682 C CA . LYS A 1 217 ? 4.705 -13.616 -16.223 1.00 86.38 217 LYS A CA 1
ATOM 1683 C C . LYS A 1 217 ? 3.368 -14.329 -16.009 1.00 86.38 217 LYS A C 1
ATOM 1685 O O . LYS A 1 217 ? 2.613 -14.466 -16.968 1.00 86.38 217 LYS A O 1
ATOM 1690 N N . HIS A 1 218 ? 3.102 -14.799 -14.792 1.00 85.88 218 HIS A N 1
ATOM 1691 C CA . HIS A 1 218 ? 1.880 -15.517 -14.446 1.00 85.88 218 HIS A CA 1
ATOM 1692 C C . HIS A 1 218 ? 0.665 -14.583 -14.398 1.00 85.88 218 HIS A C 1
ATOM 1694 O O . HIS A 1 218 ? -0.300 -14.813 -15.120 1.00 85.88 218 HIS A O 1
ATOM 1700 N N . TYR A 1 219 ? 0.740 -13.508 -13.609 1.00 84.62 219 TYR A N 1
ATOM 1701 C CA . TYR A 1 219 ? -0.383 -12.592 -13.389 1.00 84.62 219 TYR A CA 1
ATOM 1702 C C . TYR A 1 219 ? -0.517 -11.508 -14.456 1.00 84.62 219 TYR A C 1
ATOM 1704 O O . TYR A 1 219 ? -1.611 -10.989 -14.649 1.00 84.62 219 TYR A O 1
ATOM 1712 N N . ARG A 1 220 ? 0.579 -11.167 -15.151 1.00 86.94 220 ARG A N 1
ATOM 1713 C CA . ARG A 1 220 ? 0.637 -10.080 -16.146 1.00 86.94 220 ARG A CA 1
ATOM 1714 C C . ARG A 1 220 ? -0.035 -8.795 -15.626 1.00 86.94 220 ARG A C 1
ATOM 1716 O O . ARG A 1 220 ? -1.011 -8.337 -16.220 1.00 86.94 220 ARG A O 1
ATOM 1723 N N . PRO A 1 221 ? 0.459 -8.240 -14.505 1.00 88.38 221 PRO A N 1
ATOM 1724 C CA . PRO A 1 221 ? -0.180 -7.119 -13.828 1.00 88.38 221 PRO A CA 1
ATOM 1725 C C . PRO A 1 221 ? -0.244 -5.858 -14.691 1.00 88.38 221 PRO A C 1
ATOM 1727 O O . PRO A 1 221 ? 0.572 -5.648 -15.592 1.00 88.38 221 PRO A O 1
ATOM 1730 N N . HIS A 1 222 ? -1.200 -4.998 -14.347 1.00 89.75 222 HIS A N 1
ATOM 1731 C CA . HIS A 1 222 ? -1.342 -3.657 -14.912 1.00 89.75 222 HIS A CA 1
ATOM 1732 C C . HIS A 1 222 ? -0.559 -2.631 -14.084 1.00 89.75 222 HIS A C 1
ATOM 1734 O O . HIS A 1 222 ? 0.003 -1.688 -14.637 1.00 89.75 222 HIS A O 1
ATOM 1740 N N . PHE A 1 223 ? -0.483 -2.850 -12.770 1.00 88.69 223 PHE A N 1
ATOM 1741 C CA . PHE A 1 223 ? 0.237 -2.011 -11.816 1.00 88.69 223 PHE A CA 1
ATOM 1742 C C . PHE A 1 223 ? 1.254 -2.864 -11.065 1.00 88.69 223 PHE A C 1
ATOM 1744 O O . PHE A 1 223 ? 0.945 -3.988 -10.669 1.00 88.69 223 PHE A O 1
ATOM 1751 N N . VAL A 1 224 ? 2.470 -2.362 -10.874 1.00 88.75 224 VAL A N 1
ATOM 1752 C CA . VAL A 1 224 ? 3.489 -3.067 -10.086 1.00 88.75 224 VAL A CA 1
ATOM 1753 C C . VAL A 1 224 ? 4.088 -2.111 -9.075 1.00 88.75 224 VAL A C 1
ATOM 1755 O O . VAL A 1 224 ? 4.601 -1.066 -9.461 1.00 88.75 224 VAL A O 1
ATOM 1758 N N . CYS A 1 225 ? 4.065 -2.504 -7.808 1.00 87.50 225 CYS A N 1
ATOM 1759 C CA . CYS A 1 225 ? 4.703 -1.779 -6.720 1.00 87.50 225 CYS A CA 1
ATOM 1760 C C . CYS A 1 225 ? 6.007 -2.493 -6.368 1.00 87.50 225 CYS A C 1
ATOM 1762 O O . CYS A 1 225 ? 6.004 -3.675 -6.004 1.00 87.50 225 CYS A O 1
ATOM 1764 N N . LEU A 1 226 ? 7.124 -1.793 -6.536 1.00 85.69 226 LEU A N 1
ATOM 1765 C CA . LEU A 1 226 ? 8.477 -2.266 -6.255 1.00 85.69 226 LEU A CA 1
ATOM 1766 C C . LEU A 1 226 ? 9.115 -1.318 -5.250 1.00 85.69 226 LEU A C 1
ATOM 1768 O O . LEU A 1 226 ? 8.911 -0.117 -5.332 1.00 85.69 226 LEU A O 1
ATOM 1772 N N . ASP A 1 227 ? 9.973 -1.820 -4.376 1.00 83.19 227 ASP A N 1
ATOM 1773 C CA . ASP A 1 227 ? 10.916 -0.936 -3.703 1.00 83.19 227 ASP A CA 1
ATOM 1774 C C . ASP A 1 227 ? 12.118 -0.630 -4.609 1.00 83.19 227 ASP A C 1
ATOM 1776 O O . ASP A 1 227 ? 12.428 -1.388 -5.540 1.00 83.19 227 ASP A O 1
ATOM 1780 N N . THR A 1 228 ? 12.823 0.465 -4.326 1.00 85.19 228 THR A N 1
ATOM 1781 C CA . THR A 1 228 ? 14.000 0.912 -5.077 1.00 85.19 228 THR A CA 1
ATOM 1782 C C . THR A 1 228 ? 15.040 -0.196 -5.187 1.00 85.19 228 THR A C 1
ATOM 1784 O O . THR A 1 228 ? 15.558 -0.437 -6.275 1.00 85.19 228 THR A O 1
ATOM 1787 N N . SER A 1 229 ? 15.310 -0.936 -4.108 1.00 84.12 229 SER A N 1
ATOM 1788 C CA . SER A 1 229 ? 16.324 -1.996 -4.116 1.00 84.12 229 SER A CA 1
ATOM 1789 C C . SER A 1 229 ? 15.926 -3.180 -5.009 1.00 84.12 229 SER A C 1
ATOM 1791 O O . SER A 1 229 ? 16.748 -3.693 -5.773 1.00 84.12 229 SER A O 1
ATOM 1793 N N . THR A 1 230 ? 14.651 -3.574 -4.999 1.00 85.06 230 THR A N 1
ATOM 1794 C CA . THR A 1 230 ? 14.104 -4.634 -5.848 1.00 85.06 230 THR A CA 1
ATOM 1795 C C . THR A 1 230 ? 14.073 -4.204 -7.305 1.00 85.06 230 THR A C 1
ATOM 1797 O O . THR A 1 230 ? 14.465 -4.986 -8.174 1.00 85.06 230 THR A O 1
ATOM 1800 N N . ALA A 1 231 ? 13.664 -2.967 -7.586 1.00 85.44 231 ALA A N 1
ATOM 1801 C CA . ALA A 1 231 ? 13.679 -2.412 -8.931 1.00 85.44 231 ALA A CA 1
ATOM 1802 C C . ALA A 1 231 ? 15.113 -2.315 -9.481 1.00 85.44 231 ALA A C 1
ATOM 1804 O O . ALA A 1 231 ? 15.373 -2.793 -10.588 1.00 85.44 231 ALA A O 1
ATOM 1805 N N . GLU A 1 232 ? 16.066 -1.794 -8.702 1.00 87.19 232 GLU A N 1
ATOM 1806 C CA . GLU A 1 232 ? 17.477 -1.739 -9.095 1.00 87.19 232 GLU A CA 1
ATOM 1807 C C . GLU A 1 232 ? 18.050 -3.122 -9.367 1.00 87.19 232 GLU A C 1
ATOM 1809 O O . GLU A 1 232 ? 18.673 -3.336 -10.408 1.00 87.19 232 GLU A O 1
ATOM 1814 N N . 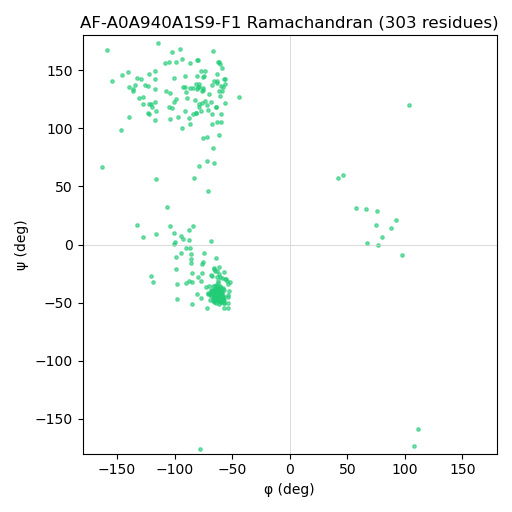ARG A 1 233 ? 17.825 -4.072 -8.457 1.00 86.00 233 ARG A N 1
ATOM 1815 C CA . ARG A 1 233 ? 18.279 -5.454 -8.614 1.00 86.00 233 ARG A CA 1
ATOM 1816 C C . ARG A 1 233 ? 17.717 -6.072 -9.890 1.00 86.00 233 ARG A C 1
ATOM 1818 O O . ARG A 1 233 ? 18.473 -6.630 -10.680 1.00 86.00 233 ARG A O 1
ATOM 1825 N N . LEU A 1 234 ? 16.418 -5.910 -10.146 1.00 84.12 234 LEU A N 1
ATOM 1826 C CA . LEU A 1 234 ? 15.776 -6.422 -11.354 1.00 84.12 234 LEU A CA 1
ATOM 1827 C C . LEU A 1 234 ? 16.385 -5.809 -12.626 1.00 84.12 234 LEU A C 1
ATOM 1829 O O . LEU A 1 234 ? 16.673 -6.531 -13.583 1.00 84.12 234 LEU A O 1
ATOM 1833 N N . ILE A 1 235 ? 16.626 -4.495 -12.634 1.00 82.88 235 ILE A N 1
ATOM 1834 C CA . ILE A 1 235 ? 17.243 -3.781 -13.762 1.00 82.88 235 ILE A CA 1
ATOM 1835 C C . ILE A 1 235 ? 18.692 -4.244 -13.966 1.00 82.88 235 ILE A C 1
ATOM 1837 O O . ILE A 1 235 ? 19.081 -4.577 -15.088 1.00 82.88 235 ILE A O 1
ATOM 1841 N N . ARG A 1 236 ? 19.492 -4.317 -12.900 1.00 85.69 236 ARG A N 1
ATOM 1842 C CA . ARG A 1 236 ? 20.907 -4.714 -12.958 1.00 85.69 236 ARG A CA 1
ATOM 1843 C C . ARG A 1 236 ? 21.096 -6.166 -13.370 1.00 85.69 236 ARG A C 1
ATOM 1845 O O . ARG A 1 236 ? 21.995 -6.450 -14.150 1.00 85.69 236 ARG A O 1
ATOM 1852 N N . GLU A 1 237 ? 20.254 -7.076 -12.895 1.00 83.12 237 GLU A N 1
ATOM 1853 C CA . GLU A 1 237 ? 20.379 -8.506 -13.198 1.00 83.12 237 GLU A CA 1
ATOM 1854 C C . GLU A 1 237 ? 19.817 -8.882 -14.573 1.00 83.12 237 GLU A C 1
ATOM 1856 O O . GLU A 1 237 ? 20.239 -9.878 -15.159 1.00 83.12 237 GLU A O 1
ATOM 1861 N N . ARG A 1 238 ? 18.833 -8.134 -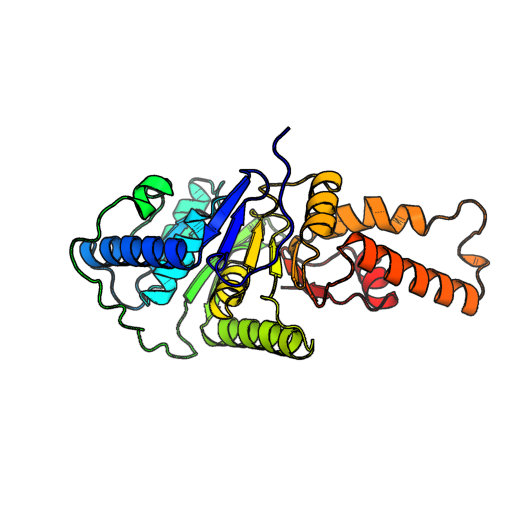15.094 1.00 75.81 238 ARG A N 1
ATOM 1862 C CA . ARG A 1 238 ? 18.103 -8.533 -16.312 1.00 75.81 238 ARG A CA 1
ATOM 1863 C C . ARG A 1 238 ? 18.221 -7.568 -17.468 1.00 75.81 238 ARG A C 1
ATOM 1865 O O . ARG A 1 238 ? 18.191 -8.017 -18.607 1.00 75.81 238 ARG A O 1
ATOM 1872 N N . VAL A 1 239 ? 18.333 -6.273 -17.206 1.00 74.12 239 VAL A N 1
ATOM 1873 C CA . VAL A 1 239 ? 18.325 -5.245 -18.252 1.00 74.12 239 VAL A CA 1
ATOM 1874 C C . VAL A 1 239 ? 19.749 -4.834 -18.615 1.00 74.12 239 VAL A C 1
ATOM 1876 O O . VAL A 1 239 ? 20.092 -4.834 -19.797 1.00 74.12 239 VAL A O 1
ATOM 1879 N N . LEU A 1 240 ? 20.612 -4.565 -17.629 1.00 74.75 240 LEU A N 1
ATOM 1880 C CA . LEU A 1 240 ? 21.998 -4.140 -17.883 1.00 74.75 240 LEU A CA 1
ATOM 1881 C C . LEU A 1 240 ? 22.863 -5.169 -18.637 1.00 74.75 240 LEU A C 1
ATOM 1883 O O . LEU A 1 240 ? 23.597 -4.747 -19.537 1.00 74.75 240 LEU A O 1
ATOM 1887 N N . PRO A 1 241 ? 22.780 -6.492 -18.377 1.00 76.19 241 PRO A N 1
ATOM 1888 C CA . PRO A 1 241 ? 23.555 -7.479 -19.128 1.00 76.19 241 PRO A CA 1
ATOM 1889 C C . PRO A 1 241 ? 23.126 -7.550 -20.596 1.00 76.19 241 PRO A C 1
ATOM 1891 O O . PRO A 1 241 ? 23.888 -7.993 -21.443 1.00 76.19 241 PRO A O 1
ATOM 1894 N N . MET A 1 242 ? 21.913 -7.089 -20.918 1.00 64.12 242 MET A N 1
ATOM 1895 C CA . MET A 1 242 ? 21.406 -7.050 -22.290 1.00 64.12 242 MET A CA 1
ATOM 1896 C C . MET A 1 242 ? 21.821 -5.789 -23.055 1.00 64.12 242 MET A C 1
ATOM 1898 O O . MET A 1 242 ? 21.686 -5.757 -24.277 1.00 64.12 242 MET A O 1
ATOM 1902 N N . LEU A 1 243 ? 22.283 -4.751 -22.352 1.00 64.38 243 LEU A N 1
ATOM 1903 C CA . LEU A 1 243 ? 22.844 -3.535 -22.949 1.00 64.38 243 LEU A CA 1
ATOM 1904 C C . LEU A 1 243 ? 24.343 -3.683 -23.224 1.00 64.38 243 LEU A C 1
ATOM 1906 O O . LEU A 1 243 ? 24.849 -3.099 -24.180 1.00 64.38 243 LEU A O 1
ATOM 1910 N N . HIS A 1 244 ? 25.041 -4.469 -22.400 1.00 61.94 244 HIS A N 1
ATOM 1911 C CA . HIS A 1 244 ? 26.445 -4.798 -22.605 1.00 61.94 244 HIS A CA 1
ATOM 1912 C C . HIS A 1 244 ? 26.587 -5.831 -23.724 1.00 61.94 244 HIS A C 1
ATOM 1914 O O . HIS A 1 244 ? 26.534 -7.036 -23.499 1.00 61.94 244 HIS A O 1
ATOM 1920 N N . ASN A 1 245 ? 26.774 -5.346 -24.950 1.00 59.47 245 ASN A N 1
ATOM 1921 C CA . ASN A 1 245 ? 27.172 -6.181 -26.073 1.00 59.47 245 ASN A CA 1
ATOM 1922 C C . ASN A 1 245 ? 28.713 -6.177 -26.144 1.00 59.47 245 ASN A C 1
ATOM 1924 O O . ASN A 1 245 ? 29.283 -5.112 -26.394 1.00 59.47 245 ASN A O 1
ATOM 1928 N N . PRO A 1 246 ? 29.410 -7.310 -25.935 1.00 56.44 246 PRO A N 1
ATOM 1929 C CA . PRO A 1 246 ? 30.878 -7.337 -25.873 1.00 56.44 246 PRO A CA 1
ATOM 1930 C C . PRO A 1 246 ? 31.553 -6.886 -27.180 1.00 56.44 246 PRO A C 1
ATOM 1932 O O . PRO A 1 246 ? 32.700 -6.455 -27.167 1.00 56.44 246 PRO A O 1
ATOM 1935 N N . ASN A 1 247 ? 30.821 -6.908 -28.299 1.00 54.84 247 ASN A N 1
ATOM 1936 C CA . ASN A 1 247 ? 31.345 -6.636 -29.637 1.00 54.84 247 ASN A CA 1
ATOM 1937 C C . ASN A 1 247 ? 31.056 -5.215 -30.157 1.00 54.84 247 ASN A C 1
ATOM 1939 O O . ASN A 1 247 ? 31.226 -4.957 -31.347 1.00 54.84 247 ASN A O 1
ATOM 1943 N N . THR A 1 248 ? 30.552 -4.285 -29.337 1.00 56.09 248 THR A N 1
ATOM 1944 C CA . THR A 1 248 ? 30.291 -2.911 -29.808 1.00 56.09 248 THR A CA 1
ATOM 1945 C C . THR A 1 248 ? 30.524 -1.896 -28.692 1.00 56.09 248 THR A C 1
ATOM 1947 O O . THR A 1 248 ? 29.646 -1.698 -27.850 1.00 56.09 248 THR A O 1
ATOM 1950 N N . PRO A 1 249 ? 31.690 -1.232 -28.647 1.00 56.66 249 PRO A N 1
ATOM 1951 C CA . PRO A 1 249 ? 31.950 -0.258 -27.604 1.00 56.66 249 PRO A CA 1
ATOM 1952 C C . PRO A 1 249 ? 31.026 0.962 -27.767 1.00 56.66 249 PRO A C 1
ATOM 1954 O O . PRO A 1 249 ? 30.788 1.466 -28.867 1.00 56.66 249 PRO A O 1
ATOM 1957 N N . SER A 1 250 ? 30.480 1.435 -26.644 1.00 57.31 250 SER A N 1
ATOM 1958 C CA . SER A 1 250 ? 29.421 2.457 -26.554 1.00 57.31 250 SER A CA 1
ATOM 1959 C C . SER A 1 250 ? 29.757 3.798 -27.227 1.00 57.31 250 SER A C 1
ATOM 1961 O O . SER A 1 250 ? 28.848 4.530 -27.639 1.00 57.31 250 SER A O 1
ATOM 1963 N N . HIS A 1 251 ? 31.050 4.098 -27.390 1.00 59.88 251 HIS A N 1
ATOM 1964 C CA . HIS A 1 251 ? 31.562 5.293 -28.064 1.00 59.88 251 HIS A CA 1
ATOM 1965 C C . HIS A 1 251 ? 31.479 5.222 -29.601 1.00 59.88 251 HIS A C 1
ATOM 1967 O O . HIS A 1 251 ? 31.528 6.262 -30.250 1.00 59.88 251 HIS A O 1
ATOM 1973 N N . MET A 1 252 ? 31.292 4.032 -30.187 1.00 51.78 252 MET A N 1
ATOM 1974 C CA . MET A 1 252 ? 31.215 3.825 -31.644 1.00 51.78 252 MET A CA 1
ATOM 1975 C C . MET A 1 252 ? 29.777 3.710 -32.173 1.00 51.78 252 MET A C 1
ATOM 1977 O O . MET A 1 252 ? 29.559 3.484 -33.363 1.00 51.78 252 MET A O 1
ATOM 1981 N N . MET A 1 253 ? 28.764 3.847 -31.311 1.00 59.28 253 MET A N 1
ATOM 1982 C CA . MET A 1 253 ? 27.366 3.725 -31.727 1.00 59.28 253 MET A CA 1
ATOM 1983 C C . MET A 1 253 ? 26.836 5.023 -32.339 1.00 59.28 253 MET A C 1
ATOM 1985 O O . MET A 1 253 ? 26.804 6.068 -31.685 1.00 59.28 253 MET A O 1
ATOM 1989 N N . SER A 1 254 ? 26.319 4.932 -33.567 1.00 71.12 254 SER A N 1
ATOM 1990 C CA . SER A 1 254 ? 25.585 6.031 -34.200 1.00 71.12 254 SER A CA 1
ATOM 1991 C C . SER A 1 254 ? 24.338 6.417 -33.388 1.00 71.12 254 SER A C 1
ATOM 1993 O O . SER A 1 254 ? 23.753 5.602 -32.667 1.00 71.12 254 SER A O 1
ATOM 1995 N N . SER A 1 255 ? 23.875 7.663 -33.542 1.00 72.12 255 SER A N 1
ATOM 1996 C CA . SER A 1 255 ? 22.652 8.166 -32.886 1.00 72.12 255 SER A CA 1
ATOM 1997 C C . SER A 1 255 ? 21.410 7.299 -33.177 1.00 72.12 255 SER A C 1
ATOM 1999 O O . SER A 1 255 ? 20.514 7.164 -32.340 1.00 72.12 255 SER A O 1
ATOM 2001 N N . ILE A 1 256 ? 21.366 6.658 -34.350 1.00 76.75 256 ILE A N 1
ATOM 2002 C CA . ILE A 1 256 ? 20.281 5.760 -34.770 1.00 76.75 256 ILE A CA 1
ATOM 2003 C C . ILE A 1 256 ? 20.409 4.393 -34.086 1.00 76.75 256 ILE A C 1
ATOM 2005 O O . ILE A 1 256 ? 19.429 3.899 -33.526 1.00 76.75 256 ILE A O 1
ATOM 2009 N N . ALA A 1 257 ? 21.612 3.809 -34.064 1.00 74.44 257 ALA A N 1
ATOM 2010 C CA . ALA A 1 257 ? 21.869 2.541 -33.381 1.00 74.44 257 ALA A CA 1
ATOM 2011 C C . ALA A 1 257 ? 21.545 2.640 -31.883 1.00 74.44 257 ALA A C 1
ATOM 2013 O O . ALA A 1 257 ? 20.864 1.774 -31.332 1.00 74.44 257 ALA A O 1
ATOM 2014 N N . ARG A 1 258 ? 21.932 3.755 -31.249 1.00 72.12 258 ARG A N 1
ATOM 2015 C CA . ARG A 1 258 ? 21.629 4.039 -29.842 1.00 72.12 258 ARG A CA 1
ATOM 2016 C C . ARG A 1 258 ? 20.123 4.145 -29.587 1.00 72.12 258 ARG A C 1
ATOM 2018 O O . ARG A 1 258 ? 19.626 3.548 -28.637 1.00 72.12 258 ARG A O 1
ATOM 2025 N N . ARG A 1 259 ? 19.373 4.845 -30.449 1.00 77.94 259 ARG A N 1
ATOM 2026 C CA . ARG A 1 259 ? 17.901 4.920 -30.349 1.00 77.94 259 ARG A CA 1
ATOM 2027 C C . ARG A 1 259 ? 17.237 3.552 -30.496 1.00 77.94 259 ARG A C 1
ATOM 2029 O O . ARG A 1 259 ? 16.320 3.241 -29.738 1.00 77.94 259 ARG A O 1
ATOM 2036 N N . ASN A 1 260 ? 17.696 2.731 -31.436 1.00 80.00 260 ASN A N 1
ATOM 2037 C CA . ASN A 1 260 ? 17.141 1.395 -31.651 1.00 80.00 260 ASN A CA 1
ATOM 2038 C C . ASN A 1 260 ? 17.424 0.460 -30.469 1.00 80.00 260 ASN A C 1
ATOM 2040 O O . ASN A 1 260 ? 16.514 -0.245 -30.029 1.00 80.00 260 ASN A O 1
ATOM 2044 N N . LEU A 1 261 ? 18.631 0.521 -29.899 1.00 80.31 261 LEU A N 1
ATOM 2045 C CA . LEU A 1 261 ? 18.985 -0.218 -28.686 1.00 80.31 261 LEU A CA 1
ATOM 2046 C C . LEU A 1 261 ? 18.064 0.155 -27.516 1.00 80.31 261 LEU A C 1
ATOM 2048 O O . LEU A 1 261 ? 17.515 -0.729 -26.864 1.00 80.31 261 LEU A O 1
ATOM 2052 N N . MET A 1 262 ? 17.821 1.452 -27.295 1.00 81.88 262 MET A N 1
ATOM 2053 C CA . MET A 1 262 ? 16.938 1.920 -26.216 1.00 81.88 262 MET A CA 1
ATOM 2054 C C . MET A 1 262 ? 15.481 1.485 -26.421 1.00 81.88 262 MET A C 1
ATOM 2056 O O . MET A 1 262 ? 14.837 1.019 -25.481 1.00 81.88 262 MET A O 1
ATOM 2060 N N . LYS A 1 263 ? 14.966 1.534 -27.659 1.00 83.56 263 LYS A N 1
ATOM 2061 C CA . LYS A 1 263 ? 13.632 0.993 -27.987 1.00 83.56 263 LYS A CA 1
ATOM 2062 C C . LYS A 1 263 ? 13.540 -0.510 -27.715 1.00 83.56 263 LYS A C 1
ATOM 2064 O O . LYS A 1 263 ? 12.530 -0.986 -27.192 1.00 83.56 263 LYS A O 1
ATOM 2069 N N . GLN A 1 264 ? 14.585 -1.264 -28.053 1.00 82.44 264 GLN A N 1
ATOM 2070 C CA . GLN A 1 264 ? 14.639 -2.701 -27.801 1.00 82.44 264 GLN A CA 1
ATOM 2071 C C . GLN A 1 264 ? 14.718 -3.010 -26.301 1.00 82.44 264 GLN A C 1
ATOM 2073 O O . GLN A 1 264 ? 14.013 -3.907 -25.833 1.00 82.44 264 GLN A O 1
ATOM 2078 N N . ALA A 1 265 ? 15.512 -2.244 -25.548 1.00 82.50 265 ALA A N 1
ATOM 2079 C CA . ALA A 1 265 ? 15.615 -2.344 -24.097 1.00 82.50 265 ALA A CA 1
ATOM 2080 C C . ALA A 1 265 ? 14.257 -2.093 -23.425 1.00 82.50 265 ALA A C 1
ATOM 2082 O O . ALA A 1 265 ? 13.802 -2.939 -22.655 1.00 82.50 265 ALA A O 1
ATOM 2083 N N . ARG A 1 266 ? 13.550 -1.017 -23.809 1.00 86.19 266 ARG A N 1
ATOM 2084 C CA . ARG A 1 266 ? 12.176 -0.730 -23.355 1.00 86.19 266 ARG A CA 1
ATOM 2085 C C . ARG A 1 266 ? 11.245 -1.909 -23.615 1.00 86.19 266 ARG A C 1
ATOM 2087 O O . ARG A 1 266 ? 10.619 -2.413 -22.688 1.00 86.19 266 ARG A O 1
ATOM 2094 N N . LYS A 1 267 ? 11.172 -2.386 -24.864 1.00 85.06 267 LYS A N 1
ATOM 2095 C CA . LYS A 1 267 ? 10.265 -3.481 -25.254 1.00 85.06 267 LYS A CA 1
ATOM 2096 C C . LYS A 1 267 ? 10.532 -4.758 -24.454 1.00 85.06 267 LYS A C 1
ATOM 2098 O O . LYS A 1 267 ? 9.591 -5.413 -24.015 1.00 85.06 267 LYS A O 1
ATOM 2103 N N . ARG A 1 268 ? 11.805 -5.107 -24.253 1.00 80.69 268 ARG A N 1
ATOM 2104 C CA . ARG A 1 268 ? 12.205 -6.294 -23.483 1.00 80.69 268 ARG A CA 1
ATOM 2105 C C . ARG A 1 268 ? 11.912 -6.150 -21.997 1.00 80.69 268 ARG A C 1
ATOM 2107 O O . ARG A 1 268 ? 11.403 -7.096 -21.410 1.00 80.69 268 ARG A O 1
ATOM 2114 N N . MET A 1 269 ? 12.185 -4.989 -21.410 1.00 82.88 269 MET A N 1
ATOM 2115 C CA . MET A 1 269 ? 11.888 -4.728 -20.003 1.00 82.88 269 MET A CA 1
ATOM 2116 C C . MET A 1 269 ? 10.380 -4.775 -19.741 1.00 82.88 269 MET A C 1
ATOM 2118 O O . MET A 1 269 ? 9.944 -5.494 -18.849 1.00 82.88 269 MET A O 1
ATOM 2122 N N . MET A 1 270 ? 9.570 -4.124 -20.583 1.00 86.00 270 MET A N 1
ATOM 2123 C CA . MET A 1 270 ? 8.108 -4.206 -20.481 1.00 86.00 270 MET A CA 1
ATOM 2124 C C . MET A 1 270 ? 7.609 -5.649 -20.618 1.00 86.00 270 MET A C 1
ATOM 2126 O O . MET A 1 270 ? 6.739 -6.071 -19.862 1.00 86.00 270 MET A O 1
ATOM 2130 N N . PHE A 1 271 ? 8.184 -6.437 -21.534 1.00 84.94 271 PHE A N 1
ATOM 2131 C CA . PHE A 1 271 ? 7.848 -7.855 -21.683 1.00 84.94 271 PHE A CA 1
ATOM 2132 C C . PHE A 1 271 ? 8.248 -8.695 -20.459 1.00 84.94 271 PHE A C 1
ATOM 2134 O O . PHE A 1 271 ? 7.475 -9.548 -20.026 1.00 84.94 271 PHE A O 1
ATOM 2141 N N . ALA A 1 272 ? 9.426 -8.444 -19.880 1.00 80.38 272 ALA A N 1
ATOM 2142 C CA . ALA A 1 272 ? 9.897 -9.123 -18.673 1.00 80.38 272 ALA A CA 1
ATOM 2143 C C . ALA A 1 272 ? 8.982 -8.856 -17.471 1.00 80.38 272 ALA A C 1
ATOM 2145 O O . ALA A 1 272 ? 8.766 -9.744 -16.651 1.00 80.38 272 ALA A O 1
ATOM 2146 N N . LEU A 1 273 ? 8.386 -7.667 -17.418 1.00 79.94 273 LEU A N 1
ATOM 2147 C CA . LEU A 1 273 ? 7.424 -7.289 -16.395 1.00 79.94 273 LEU A CA 1
ATOM 2148 C C . LEU A 1 273 ? 5.974 -7.742 -16.692 1.00 79.94 273 LEU A C 1
ATOM 2150 O O . LEU A 1 273 ? 5.027 -7.259 -16.084 1.00 79.94 273 LEU A O 1
ATOM 2154 N N . GLY A 1 274 ? 5.773 -8.675 -17.627 1.00 80.62 274 GLY A N 1
ATOM 2155 C CA . GLY A 1 274 ? 4.457 -9.251 -17.947 1.00 80.62 274 GLY A CA 1
ATOM 2156 C C . GLY A 1 274 ? 3.757 -8.625 -19.161 1.00 80.62 274 GLY A C 1
ATOM 2157 O O . GLY A 1 274 ? 2.771 -9.173 -19.659 1.00 80.62 274 GLY A O 1
ATOM 2158 N N . GLY A 1 275 ? 4.284 -7.523 -19.703 1.00 82.50 275 GLY A N 1
ATOM 2159 C CA . GLY A 1 275 ? 3.867 -6.934 -20.982 1.00 82.50 275 GLY A CA 1
ATOM 2160 C C . GLY A 1 275 ? 2.556 -6.143 -20.970 1.00 82.50 275 GLY A C 1
ATOM 2161 O O . GLY A 1 275 ? 2.181 -5.630 -22.019 1.00 82.50 275 GLY A O 1
ATOM 2162 N N . CYS A 1 276 ? 1.875 -6.047 -19.826 1.00 83.94 276 CYS A N 1
ATOM 2163 C CA . CYS A 1 276 ? 0.588 -5.354 -19.663 1.00 83.94 276 CYS A CA 1
ATOM 2164 C C . CYS A 1 276 ? 0.666 -4.150 -18.707 1.00 83.94 276 CYS A C 1
ATOM 2166 O O . CYS A 1 276 ? -0.362 -3.584 -18.348 1.00 83.94 276 CYS A O 1
ATOM 2168 N N . ILE A 1 277 ? 1.878 -3.757 -18.302 1.00 86.25 277 ILE A N 1
ATOM 2169 C CA . ILE A 1 277 ? 2.085 -2.707 -17.304 1.00 86.25 277 ILE A CA 1
ATOM 2170 C C . ILE A 1 277 ? 1.715 -1.332 -17.844 1.00 86.25 277 ILE A C 1
ATOM 2172 O O . ILE A 1 277 ? 2.216 -0.897 -18.881 1.00 86.25 277 ILE A O 1
ATOM 2176 N N . LEU A 1 278 ? 0.906 -0.634 -17.055 1.00 84.25 278 LEU A N 1
ATOM 2177 C CA . LEU A 1 278 ? 0.538 0.768 -17.204 1.00 84.25 278 LEU A CA 1
ATOM 2178 C C . LEU A 1 278 ? 1.369 1.692 -16.316 1.00 84.25 278 LEU A C 1
ATOM 2180 O O . LEU A 1 278 ? 1.613 2.846 -16.669 1.00 84.25 278 LEU A O 1
ATOM 2184 N N . MET A 1 279 ? 1.749 1.214 -15.135 1.00 85.38 279 MET A N 1
ATOM 2185 C CA . MET A 1 279 ? 2.444 2.014 -14.137 1.00 85.38 279 MET A CA 1
ATOM 2186 C C . MET A 1 279 ? 3.273 1.118 -13.223 1.00 85.38 279 MET A C 1
ATOM 2188 O O . MET A 1 279 ? 2.837 0.037 -12.818 1.00 85.38 279 MET A O 1
ATOM 2192 N N . VAL A 1 280 ? 4.462 1.608 -12.892 1.00 87.12 280 VAL A N 1
ATOM 2193 C CA . VAL A 1 280 ? 5.325 1.053 -11.859 1.00 87.12 280 VAL A CA 1
ATOM 2194 C C . VAL A 1 280 ? 5.482 2.081 -10.749 1.00 87.12 280 VAL A C 1
ATOM 2196 O O . VAL A 1 280 ? 6.057 3.144 -10.970 1.00 87.12 280 VAL A O 1
ATOM 2199 N N . SER A 1 281 ? 4.988 1.767 -9.564 1.00 85.19 281 SER A N 1
ATOM 2200 C CA . SER A 1 281 ? 5.272 2.557 -8.373 1.00 85.19 281 SER A CA 1
ATOM 2201 C C . SER A 1 281 ? 6.564 2.076 -7.738 1.00 85.19 281 SER A C 1
ATOM 2203 O O . SER A 1 281 ? 6.783 0.868 -7.611 1.00 85.19 281 SER A O 1
ATOM 2205 N N . VAL A 1 282 ? 7.422 3.018 -7.358 1.00 85.31 282 VAL A N 1
ATOM 2206 C CA . VAL A 1 282 ? 8.700 2.740 -6.711 1.00 85.31 282 VAL A CA 1
ATOM 2207 C C . VAL A 1 282 ? 8.731 3.393 -5.336 1.00 85.31 282 VAL A C 1
ATOM 2209 O O . VAL A 1 282 ? 8.652 4.617 -5.242 1.00 85.31 282 VAL A O 1
ATOM 2212 N N . THR A 1 283 ? 8.864 2.579 -4.291 1.00 78.06 283 THR A N 1
ATOM 2213 C CA . THR A 1 283 ? 8.940 3.008 -2.887 1.00 78.06 283 THR A CA 1
ATOM 2214 C C . THR A 1 283 ? 10.374 2.924 -2.352 1.00 78.06 283 THR A C 1
ATOM 2216 O O . THR A 1 283 ? 11.196 2.156 -2.846 1.00 78.06 283 THR A O 1
ATOM 2219 N N . GLY A 1 284 ? 10.707 3.685 -1.307 1.00 69.88 284 GLY A N 1
ATOM 2220 C CA . GLY A 1 284 ? 11.995 3.532 -0.607 1.00 69.88 284 GLY A CA 1
ATOM 2221 C C . GLY A 1 284 ? 13.136 4.423 -1.113 1.00 69.88 284 GLY A C 1
ATOM 2222 O O . GLY A 1 284 ? 14.304 4.136 -0.856 1.00 69.88 284 GLY A O 1
ATOM 2223 N N . GLY A 1 285 ? 12.819 5.525 -1.798 1.00 75.88 285 GLY A N 1
ATOM 2224 C CA . GLY A 1 285 ? 13.771 6.596 -2.109 1.00 75.88 285 GLY A CA 1
ATOM 2225 C C . GLY A 1 285 ? 14.126 6.709 -3.591 1.00 75.88 285 GLY A C 1
ATOM 2226 O O . GLY A 1 285 ? 13.381 6.279 -4.464 1.00 75.88 285 GLY A O 1
ATOM 2227 N N . ARG A 1 286 ? 15.267 7.338 -3.889 1.00 78.56 286 ARG A N 1
ATOM 2228 C CA . ARG A 1 286 ? 15.701 7.598 -5.269 1.00 78.56 286 ARG A CA 1
ATOM 2229 C C . ARG A 1 286 ? 16.570 6.470 -5.803 1.00 78.56 286 ARG A C 1
ATOM 2231 O O . ARG A 1 286 ? 17.387 5.916 -5.073 1.00 78.56 286 ARG A O 1
ATOM 2238 N N . PHE A 1 287 ? 16.427 6.197 -7.094 1.00 85.56 287 PHE A N 1
ATOM 2239 C CA . PHE A 1 287 ? 17.357 5.347 -7.824 1.00 85.56 287 PHE A CA 1
ATOM 2240 C C . PHE A 1 287 ? 18.768 5.937 -7.830 1.00 85.56 287 PHE A C 1
ATOM 2242 O O . PHE A 1 287 ? 18.960 7.151 -7.728 1.00 85.56 287 PHE A O 1
ATOM 2249 N N . SER A 1 288 ? 19.764 5.076 -8.022 1.00 86.44 288 SER A N 1
ATOM 2250 C CA . SER A 1 288 ? 21.104 5.515 -8.390 1.00 86.44 288 SER A CA 1
ATOM 2251 C C . SER A 1 288 ? 21.050 6.366 -9.673 1.00 86.44 288 SER A C 1
ATOM 2253 O O . SER A 1 288 ? 20.279 6.041 -10.585 1.00 86.44 288 SER A O 1
ATOM 2255 N N . PRO A 1 289 ? 21.873 7.428 -9.787 1.00 87.00 289 PRO A N 1
ATOM 2256 C CA . PRO A 1 289 ? 21.810 8.369 -10.912 1.00 87.00 289 PRO A CA 1
ATOM 2257 C C . PRO A 1 289 ? 21.905 7.704 -12.292 1.00 87.00 289 PRO A C 1
ATOM 2259 O O . PRO A 1 289 ? 21.253 8.129 -13.249 1.00 87.00 289 PRO A O 1
ATOM 2262 N N . ASP A 1 290 ? 22.681 6.622 -12.383 1.00 84.75 290 ASP A N 1
ATOM 2263 C CA . ASP A 1 290 ? 22.856 5.840 -13.606 1.00 84.75 290 ASP A CA 1
ATOM 2264 C C . ASP A 1 290 ? 21.563 5.133 -14.028 1.00 84.75 290 ASP A C 1
ATOM 2266 O O . ASP A 1 290 ? 21.189 5.152 -15.206 1.00 84.75 290 ASP A O 1
ATOM 2270 N N . ILE A 1 291 ? 20.857 4.529 -13.067 1.00 87.06 291 ILE A N 1
ATOM 2271 C CA . ILE A 1 291 ? 19.585 3.844 -13.311 1.00 87.06 291 ILE A CA 1
ATOM 2272 C C . ILE A 1 291 ? 18.496 4.861 -13.621 1.00 87.06 291 ILE A C 1
ATOM 2274 O O . ILE A 1 291 ? 17.745 4.661 -14.571 1.00 87.06 291 ILE A O 1
ATOM 2278 N N . GLU A 1 292 ? 18.436 5.973 -12.893 1.00 87.00 292 GLU A N 1
ATOM 2279 C CA . GLU A 1 292 ? 17.449 7.023 -13.144 1.00 87.00 292 GLU A CA 1
ATOM 2280 C C . GLU A 1 292 ? 17.593 7.603 -14.558 1.00 87.00 292 GLU A C 1
ATOM 2282 O O . GLU A 1 292 ? 16.632 7.629 -15.330 1.00 87.00 292 GLU A O 1
ATOM 2287 N N . THR A 1 293 ? 18.821 7.952 -14.954 1.00 86.44 293 THR A N 1
ATOM 2288 C CA . THR A 1 293 ? 19.122 8.436 -16.310 1.00 86.44 293 THR A CA 1
ATOM 2289 C C . THR A 1 293 ? 18.737 7.403 -17.371 1.00 86.44 293 THR A C 1
ATOM 2291 O O . THR A 1 293 ? 18.239 7.748 -18.447 1.00 86.44 293 THR A O 1
ATOM 2294 N N . PHE A 1 294 ? 18.961 6.118 -17.093 1.00 85.88 294 PHE A N 1
ATOM 2295 C CA . PHE A 1 294 ? 18.574 5.034 -17.987 1.00 85.88 294 PHE A CA 1
ATOM 2296 C C . PHE A 1 294 ? 17.049 4.899 -18.116 1.00 85.88 294 PHE A C 1
ATOM 2298 O O . PHE A 1 294 ? 16.541 4.844 -19.239 1.00 85.88 294 PHE A O 1
ATOM 2305 N N . LEU A 1 295 ? 16.318 4.893 -16.998 1.00 87.38 295 LEU A N 1
ATOM 2306 C CA . LEU A 1 295 ? 14.858 4.784 -16.969 1.00 87.38 295 LEU A CA 1
ATOM 2307 C C . LEU A 1 295 ? 14.180 5.965 -17.675 1.00 87.38 295 LEU A C 1
ATOM 2309 O O . LEU A 1 295 ? 13.235 5.758 -18.438 1.00 87.38 295 LEU A O 1
ATOM 2313 N N . GLN A 1 296 ? 14.705 7.180 -17.502 1.00 87.38 296 GLN A N 1
ATOM 2314 C CA . GLN A 1 296 ? 14.239 8.366 -18.223 1.00 87.38 296 GLN A CA 1
ATOM 2315 C C . GLN A 1 296 ? 14.497 8.253 -19.733 1.00 87.38 296 GLN A C 1
ATOM 2317 O O . GLN A 1 296 ? 13.610 8.515 -20.542 1.00 87.38 296 GLN A O 1
ATOM 2322 N N . ARG A 1 297 ? 15.688 7.793 -20.145 1.00 84.44 297 ARG A N 1
ATOM 2323 C CA . ARG A 1 297 ? 16.041 7.632 -21.572 1.00 84.44 297 ARG A CA 1
ATOM 2324 C C . ARG A 1 297 ? 15.169 6.627 -22.315 1.00 84.44 297 ARG A C 1
ATOM 2326 O O . ARG A 1 297 ? 14.980 6.766 -23.523 1.00 84.44 297 ARG A O 1
ATOM 2333 N N . ILE A 1 298 ? 14.687 5.601 -21.623 1.00 85.31 298 ILE A N 1
ATOM 2334 C CA . ILE A 1 298 ? 13.797 4.586 -22.198 1.00 85.31 298 ILE A CA 1
ATOM 2335 C C . ILE A 1 298 ? 12.318 4.897 -21.955 1.00 85.31 298 ILE A C 1
ATOM 2337 O O . ILE A 1 298 ? 11.489 4.046 -22.284 1.00 85.31 298 ILE A O 1
ATOM 2341 N N . ASP A 1 299 ? 11.991 6.073 -21.405 1.00 85.06 299 ASP A N 1
ATOM 2342 C CA . ASP A 1 299 ? 10.629 6.546 -21.118 1.00 85.06 299 ASP A CA 1
ATOM 2343 C C . ASP A 1 299 ? 9.840 5.603 -20.183 1.00 85.06 299 ASP A C 1
ATOM 2345 O O . ASP A 1 299 ? 8.643 5.357 -20.355 1.00 85.06 299 ASP A O 1
ATOM 2349 N N . PHE A 1 300 ? 10.528 4.914 -19.266 1.00 86.50 300 PHE A N 1
ATOM 2350 C CA . PHE A 1 300 ? 9.913 3.870 -18.439 1.00 86.50 300 PHE A CA 1
ATOM 2351 C C . PHE A 1 300 ? 8.742 4.436 -17.613 1.00 86.50 300 PHE A C 1
ATOM 2353 O O . PHE A 1 300 ? 8.917 5.483 -16.996 1.00 86.50 300 PHE A O 1
ATOM 2360 N N . PRO A 1 301 ? 7.559 3.785 -17.579 1.00 85.06 301 PRO A N 1
ATOM 2361 C CA . PRO A 1 301 ? 6.393 4.326 -16.882 1.00 85.06 301 PRO A CA 1
ATOM 2362 C C . PRO A 1 301 ? 6.490 4.103 -15.363 1.00 85.06 301 PRO A C 1
ATOM 2364 O O . PRO A 1 301 ? 5.718 3.323 -14.804 1.00 85.06 301 PRO A O 1
ATOM 2367 N N . TYR A 1 302 ? 7.440 4.769 -14.701 1.00 86.81 302 TYR A N 1
ATOM 2368 C CA . TYR A 1 302 ? 7.615 4.715 -13.248 1.00 86.81 302 TYR A CA 1
ATOM 2369 C C . TYR A 1 302 ? 7.203 6.012 -12.545 1.00 86.81 302 TYR A C 1
ATOM 2371 O O . TYR A 1 302 ? 7.216 7.090 -13.139 1.00 86.81 302 TYR A O 1
ATOM 2379 N N . GLN A 1 303 ? 6.862 5.893 -11.265 1.00 82.88 303 GLN A N 1
ATOM 2380 C CA . GLN A 1 303 ? 6.612 6.998 -10.348 1.00 82.88 303 GLN A CA 1
ATOM 2381 C C . GLN A 1 303 ? 7.305 6.698 -9.014 1.00 82.88 303 GLN A C 1
ATOM 2383 O O . GLN A 1 303 ? 7.183 5.589 -8.503 1.00 82.88 303 GLN A O 1
ATOM 2388 N N . ILE A 1 304 ? 8.048 7.668 -8.476 1.00 80.06 304 ILE A N 1
ATOM 2389 C CA . ILE A 1 304 ? 8.682 7.563 -7.152 1.00 80.06 304 ILE A CA 1
ATOM 2390 C C . ILE A 1 304 ? 7.710 8.116 -6.106 1.00 80.06 304 ILE A C 1
ATOM 2392 O O . ILE A 1 304 ? 7.109 9.169 -6.342 1.00 80.06 304 ILE A O 1
ATOM 2396 N N . ILE A 1 305 ? 7.570 7.401 -4.987 1.00 67.69 305 ILE A N 1
ATOM 2397 C CA . ILE A 1 305 ? 6.687 7.725 -3.854 1.00 67.69 305 ILE A CA 1
ATOM 2398 C C . ILE A 1 305 ? 7.506 7.876 -2.570 1.00 67.69 305 ILE A C 1
ATOM 2400 O O . ILE A 1 305 ? 8.445 7.072 -2.353 1.00 67.69 305 ILE A O 1
#